Protein AF-A0A2M8KSX5-F1 (afdb_monomer)

Radius of gyration: 19.49 Å; Cα contacts (8 Å, |Δi|>4): 339; chains: 1; bounding box: 44×42×58 Å

Secondary structure (DSSP, 8-state):
-HHHHHHTTPEEPTTSS-EE-TT-TTHHHHHHHHHHHHHHHHHHHHHHHHHHHT-TTEEEEEE-HHHHTT---TT--EEEEEEE-TT-HHHHHHHHHHHHHHTT-BPPTT-S--TT-EEEEEEEEGGG-SPPGGG-SHHHHHHHHT-EEEEESTTHHHHHHHHTTTHHHH-GGGHHHHHHHHTSPPP-HHHHHTTS------HHHHHHHHHHHHHHH-S--SEEEE-SSEEEEESS-HHHHHHHH-

pLDDT: mean 84.42, std 13.58, range [41.28, 97.75]

Nearest PDB structures (foldseek):
  7bxo-assembly1_A  TM=5.897E-01  e=4.692E-03  Shewanella oneidensis MR-1
  5luh-assembly1_A  TM=4.521E-01  e=4.974E-02  Salmonella enterica subsp. enterica serovar Typhimurium
  5g4a-assembly2_B  TM=4.571E-01  e=6.588E-02  Salmonella enterica
  8xeh-assembly1_E  TM=6.435E-01  e=4.454E-01  Legionella pneumophila
  5lpa-assembly1_A  TM=4.366E-01  e=1.223E-01  Salmonella enterica subsp. enterica serovar Typhimurium

Structure (mmCIF, N/CA/C/O backbone):
data_AF-A0A2M8KSX5-F1
#
_entry.id   AF-A0A2M8KSX5-F1
#
loop_
_atom_site.group_PDB
_atom_site.id
_atom_site.type_symbol
_atom_site.label_atom_id
_atom_site.label_alt_id
_atom_site.label_comp_id
_atom_site.label_asym_id
_atom_site.label_entity_id
_atom_site.label_seq_id
_atom_site.pdbx_PDB_ins_code
_atom_site.Cartn_x
_atom_site.Cartn_y
_atom_site.Cartn_z
_atom_site.occupancy
_atom_site.B_iso_or_equiv
_atom_site.auth_seq_id
_atom_site.auth_comp_id
_atom_site.auth_asym_id
_atom_site.auth_atom_id
_atom_site.pdbx_PDB_model_num
ATOM 1 N N . PHE A 1 1 ? 16.017 -21.286 -18.965 1.00 56.56 1 PHE A N 1
ATOM 2 C CA . PHE A 1 1 ? 16.076 -19.858 -19.344 1.00 56.56 1 PHE A CA 1
ATOM 3 C C . PHE A 1 1 ? 16.929 -19.630 -20.599 1.00 56.56 1 PHE A C 1
ATOM 5 O O . PHE A 1 1 ? 16.415 -19.042 -21.540 1.00 56.56 1 PHE A O 1
ATOM 12 N N . SER A 1 2 ? 18.158 -20.168 -20.694 1.00 58.28 2 SER A N 1
ATOM 13 C CA . SER A 1 2 ? 19.026 -19.996 -21.884 1.00 58.28 2 SER A CA 1
ATOM 14 C C . SER A 1 2 ? 18.412 -20.497 -23.203 1.00 58.28 2 SER A C 1
ATOM 16 O O . SER A 1 2 ? 18.494 -19.805 -24.211 1.00 58.28 2 SER A O 1
ATOM 18 N N . LYS A 1 3 ? 17.707 -21.637 -23.182 1.00 56.28 3 LYS A N 1
ATOM 19 C CA . LYS A 1 3 ? 17.029 -22.200 -24.366 1.00 56.28 3 LYS A CA 1
ATOM 20 C C . LYS A 1 3 ? 15.951 -21.266 -24.945 1.00 56.28 3 LYS A C 1
ATOM 22 O O . LYS A 1 3 ? 15.846 -21.110 -26.149 1.00 56.28 3 LYS A O 1
ATOM 27 N N . LEU A 1 4 ? 15.219 -20.557 -24.081 1.00 59.97 4 LEU A N 1
ATOM 28 C CA . LEU A 1 4 ? 14.138 -19.640 -24.472 1.00 59.97 4 LEU A CA 1
ATOM 29 C C . LEU A 1 4 ? 14.667 -18.314 -25.050 1.00 59.97 4 LEU A C 1
ATOM 31 O O . LEU A 1 4 ? 14.032 -17.724 -25.920 1.00 59.97 4 LEU A O 1
ATOM 35 N N . ILE A 1 5 ? 15.835 -17.865 -24.573 1.00 60.12 5 ILE A N 1
ATOM 36 C CA . ILE A 1 5 ? 16.556 -16.696 -25.101 1.00 60.12 5 ILE A CA 1
ATOM 37 C C . ILE A 1 5 ? 17.066 -16.985 -26.516 1.00 60.12 5 ILE A C 1
ATOM 39 O O . ILE A 1 5 ? 16.883 -16.152 -27.404 1.00 60.12 5 ILE A O 1
ATOM 43 N N . MET A 1 6 ? 17.642 -18.175 -26.727 1.00 59.81 6 MET A N 1
ATOM 44 C CA . MET A 1 6 ? 18.140 -18.605 -28.036 1.00 59.81 6 MET A CA 1
ATOM 45 C C . MET A 1 6 ? 17.002 -18.844 -29.038 1.00 59.81 6 MET A C 1
ATOM 47 O O . MET A 1 6 ? 17.053 -18.308 -30.143 1.00 59.81 6 MET A O 1
ATOM 51 N N . ASP A 1 7 ? 15.938 -19.548 -28.639 1.00 64.25 7 ASP A N 1
ATOM 52 C CA . ASP A 1 7 ? 14.824 -19.886 -29.538 1.00 64.25 7 ASP A CA 1
ATOM 53 C C . ASP A 1 7 ? 14.003 -18.657 -29.973 1.00 64.25 7 ASP A C 1
ATOM 55 O O . ASP A 1 7 ? 13.469 -18.625 -31.081 1.00 64.25 7 ASP A O 1
ATOM 59 N N . LYS A 1 8 ? 13.900 -17.617 -29.127 1.00 66.56 8 LYS A N 1
ATOM 60 C CA . LYS A 1 8 ? 13.101 -16.405 -29.412 1.00 66.56 8 LYS A CA 1
ATOM 61 C C . LYS A 1 8 ? 13.917 -15.177 -29.827 1.00 66.56 8 LYS A C 1
ATOM 63 O O . LYS A 1 8 ? 13.347 -14.089 -29.912 1.00 66.56 8 LYS A O 1
ATOM 68 N N . ARG A 1 9 ? 15.222 -15.336 -30.092 1.00 77.88 9 ARG A N 1
ATOM 69 C CA . ARG A 1 9 ? 16.147 -14.240 -30.451 1.00 77.88 9 ARG A CA 1
ATOM 70 C C . ARG A 1 9 ? 16.037 -13.044 -29.491 1.00 77.88 9 ARG A C 1
ATOM 72 O O . ARG A 1 9 ? 15.953 -11.908 -29.938 1.00 77.88 9 ARG A O 1
ATOM 79 N N . LEU A 1 10 ? 15.958 -13.275 -28.180 1.00 80.62 10 LEU A N 1
ATOM 80 C CA . LEU A 1 10 ? 15.803 -12.177 -27.216 1.00 80.62 10 LEU A CA 1
ATOM 81 C C . LEU A 1 10 ? 17.090 -11.343 -27.127 1.00 80.62 10 LEU A C 1
ATOM 83 O O . LEU A 1 10 ? 18.189 -11.891 -27.149 1.00 80.62 10 LEU A O 1
ATOM 87 N N . ILE A 1 11 ? 16.947 -10.024 -26.998 1.00 84.12 11 ILE A N 1
ATOM 88 C CA . ILE A 1 11 ? 18.059 -9.097 -26.751 1.00 84.12 11 ILE A CA 1
ATOM 89 C C . ILE A 1 11 ? 18.252 -8.974 -25.241 1.00 84.12 11 ILE A C 1
ATOM 91 O O . ILE A 1 11 ? 17.270 -8.881 -24.506 1.00 84.12 11 ILE A O 1
ATOM 95 N N . THR A 1 12 ? 19.499 -8.947 -24.780 1.00 83.94 12 THR A N 1
ATOM 96 C CA . THR A 1 12 ? 19.867 -8.722 -23.376 1.00 83.94 12 THR A CA 1
ATOM 97 C C . THR A 1 12 ? 20.325 -7.283 -23.145 1.00 83.94 12 THR A C 1
ATOM 99 O O . THR A 1 12 ? 20.839 -6.635 -24.057 1.00 83.94 12 THR A O 1
ATOM 102 N N . ASP A 1 13 ? 20.174 -6.780 -21.921 1.00 83.25 13 ASP A N 1
ATOM 103 C CA . ASP A 1 13 ? 20.850 -5.548 -21.508 1.00 83.25 13 ASP A CA 1
ATOM 104 C C . ASP A 1 13 ? 22.373 -5.759 -21.389 1.00 83.25 13 ASP A C 1
ATOM 106 O O . ASP A 1 13 ? 22.870 -6.885 -21.449 1.00 83.25 13 ASP A O 1
ATOM 110 N N . ALA A 1 14 ? 23.125 -4.672 -21.189 1.00 81.06 14 ALA A N 1
ATOM 111 C CA . ALA A 1 14 ? 24.590 -4.709 -21.099 1.00 81.06 14 ALA A CA 1
ATOM 112 C C . ALA A 1 14 ? 25.126 -5.601 -19.959 1.00 81.06 14 ALA A C 1
ATOM 114 O O . ALA A 1 14 ? 26.271 -6.039 -20.015 1.00 81.06 14 ALA A O 1
ATOM 115 N N . TYR A 1 15 ? 24.305 -5.874 -18.941 1.00 79.94 15 TYR A N 1
ATOM 116 C CA . TYR A 1 15 ? 24.670 -6.667 -17.766 1.00 79.94 15 TYR A CA 1
ATOM 117 C C . TYR A 1 15 ? 24.125 -8.106 -17.805 1.00 79.94 15 TYR A C 1
ATOM 119 O O . TYR A 1 15 ? 24.383 -8.875 -16.883 1.00 79.94 15 TYR A O 1
ATOM 127 N N . GLY A 1 16 ? 23.354 -8.479 -18.834 1.00 78.94 16 GLY A N 1
ATOM 128 C CA . GLY A 1 16 ? 22.736 -9.806 -18.951 1.00 78.94 16 GLY A CA 1
ATOM 129 C C . GLY A 1 16 ? 21.652 -10.103 -17.906 1.00 78.94 16 GLY A C 1
ATOM 130 O O . GLY A 1 16 ? 21.283 -11.259 -17.709 1.00 78.94 16 GLY A O 1
ATOM 131 N N . THR A 1 17 ? 21.138 -9.078 -17.226 1.00 82.94 17 THR A N 1
ATOM 132 C CA . THR A 1 17 ? 20.147 -9.206 -16.145 1.00 82.94 17 THR A CA 1
ATOM 133 C C . THR A 1 17 ? 18.709 -9.122 -16.645 1.00 82.94 17 THR A C 1
ATOM 135 O O . THR A 1 17 ? 17.792 -9.625 -15.993 1.00 82.94 17 THR A O 1
ATOM 138 N N . ARG A 1 18 ? 18.488 -8.484 -17.800 1.00 83.69 18 ARG A N 1
ATOM 139 C CA . ARG A 1 18 ? 17.163 -8.272 -18.393 1.00 83.69 18 ARG A CA 1
ATOM 140 C C . ARG A 1 18 ? 17.163 -8.671 -19.855 1.00 83.69 18 ARG A C 1
ATOM 142 O O . ARG A 1 18 ? 18.159 -8.518 -20.554 1.00 83.69 18 ARG A O 1
ATOM 149 N N . VAL A 1 19 ? 16.004 -9.129 -20.322 1.00 88.25 19 VAL A N 1
ATOM 150 C CA . VAL A 1 19 ? 15.786 -9.514 -21.717 1.00 88.25 19 VAL A CA 1
ATOM 151 C C . VAL A 1 19 ? 14.566 -8.812 -22.296 1.00 88.25 19 VAL A C 1
ATOM 153 O O . VAL A 1 19 ? 13.592 -8.566 -21.588 1.00 88.25 19 VAL A O 1
ATOM 156 N N . THR A 1 20 ? 14.618 -8.501 -23.586 1.00 88.94 20 THR A N 1
ATOM 157 C CA . THR A 1 20 ? 13.509 -7.928 -24.355 1.00 88.94 20 THR A CA 1
ATOM 158 C C . THR A 1 20 ? 13.412 -8.590 -25.728 1.00 88.94 20 THR A C 1
ATOM 160 O O . THR A 1 20 ? 14.336 -9.263 -26.186 1.00 88.94 20 THR A O 1
ATOM 163 N N . LEU A 1 21 ? 12.279 -8.407 -26.398 1.00 87.38 21 LEU A N 1
ATOM 164 C CA . LEU A 1 21 ? 12.104 -8.819 -27.788 1.00 87.38 21 LEU A CA 1
ATOM 165 C C . LEU A 1 21 ? 12.864 -7.859 -28.725 1.00 87.38 21 LEU A C 1
ATOM 167 O O . LEU A 1 21 ? 12.901 -6.657 -28.446 1.00 87.38 21 LEU A O 1
ATOM 171 N N . PRO A 1 22 ? 13.388 -8.329 -29.874 1.00 83.31 22 PRO A N 1
ATOM 172 C CA . PRO A 1 22 ? 14.141 -7.491 -30.811 1.00 83.31 22 PRO A CA 1
ATOM 173 C C . PRO A 1 22 ? 13.456 -6.204 -31.263 1.00 83.31 22 PRO A C 1
ATOM 175 O O . PRO A 1 22 ? 14.123 -5.197 -31.469 1.00 83.31 22 PRO A O 1
ATOM 178 N N . GLY A 1 23 ? 12.126 -6.219 -31.382 1.00 85.44 23 GLY A N 1
ATOM 179 C CA . GLY A 1 23 ? 11.334 -5.053 -31.787 1.00 85.44 23 GLY A CA 1
ATOM 180 C C . GLY A 1 23 ? 11.206 -3.955 -30.725 1.00 85.44 23 GLY A C 1
ATOM 181 O O . GLY A 1 23 ? 10.633 -2.910 -31.012 1.00 85.44 23 GLY A O 1
ATOM 182 N N . TYR A 1 24 ? 11.729 -4.162 -29.512 1.00 84.56 24 TYR A N 1
ATOM 183 C CA . TYR A 1 24 ? 11.589 -3.226 -28.391 1.00 84.56 24 TYR A CA 1
ATOM 184 C C . TYR A 1 24 ? 12.945 -2.863 -27.759 1.00 84.56 24 TYR A C 1
ATOM 186 O O . TYR A 1 24 ? 13.119 -3.020 -26.547 1.00 84.56 24 TYR A O 1
ATOM 194 N N . PRO A 1 25 ? 13.926 -2.357 -28.533 1.00 78.88 25 PRO A N 1
ATOM 195 C CA . PRO A 1 25 ? 15.259 -2.038 -28.013 1.00 78.88 25 PRO A CA 1
ATOM 196 C C . PRO A 1 25 ? 15.240 -0.858 -27.026 1.00 78.88 25 PRO A C 1
ATOM 198 O O . PRO A 1 25 ? 16.044 -0.803 -26.098 1.00 78.88 25 PRO A O 1
ATOM 201 N N . SER A 1 26 ? 14.276 0.059 -27.168 1.00 87.00 26 SER A N 1
ATOM 202 C CA . SER A 1 26 ? 14.063 1.178 -26.240 1.00 87.00 26 SER A CA 1
ATOM 203 C C . SER A 1 26 ? 13.573 0.738 -24.856 1.00 87.00 26 SER A C 1
ATOM 205 O O . SER A 1 26 ? 13.587 1.538 -23.922 1.00 87.00 26 SER A O 1
ATOM 207 N N . PHE A 1 27 ? 13.175 -0.529 -24.689 1.00 88.56 27 PHE A N 1
ATOM 208 C CA . PHE A 1 27 ? 12.715 -1.069 -23.411 1.00 88.56 27 PHE A CA 1
ATOM 209 C C . PHE A 1 27 ? 13.727 -0.834 -22.288 1.00 88.56 27 PHE A C 1
ATOM 211 O O . PHE A 1 27 ? 13.346 -0.390 -21.208 1.00 88.56 27 PHE A O 1
ATOM 218 N N . PHE A 1 28 ? 15.018 -1.068 -22.540 1.00 88.69 28 PHE A N 1
ATOM 219 C CA . PHE A 1 28 ? 16.043 -0.943 -21.504 1.00 88.69 28 PHE A CA 1
ATOM 220 C C . PHE A 1 28 ? 16.221 0.496 -21.023 1.00 88.69 28 PHE A C 1
ATOM 222 O O . PHE A 1 28 ? 16.292 0.739 -19.818 1.00 88.69 28 PHE A O 1
ATOM 229 N N . SER A 1 29 ? 16.255 1.466 -21.940 1.00 89.75 29 SER A N 1
ATOM 230 C CA . SER A 1 29 ? 16.407 2.877 -21.574 1.00 89.75 29 SER A CA 1
ATOM 231 C C . SER A 1 29 ? 15.169 3.408 -20.848 1.00 89.75 29 SER A C 1
ATOM 233 O O . SER A 1 29 ? 15.305 4.107 -19.841 1.00 89.75 29 SER A O 1
ATOM 235 N N . ILE A 1 30 ? 13.968 3.019 -21.292 1.00 91.12 30 ILE A N 1
ATOM 236 C CA . ILE A 1 30 ? 12.703 3.352 -20.622 1.00 91.12 30 ILE A CA 1
ATOM 237 C C . ILE A 1 30 ? 12.667 2.745 -19.218 1.00 91.12 30 ILE A C 1
ATOM 239 O O . ILE A 1 30 ? 12.382 3.457 -18.254 1.00 91.12 30 ILE A O 1
ATOM 243 N N . HIS A 1 31 ? 12.993 1.457 -19.093 1.00 90.75 31 HIS A N 1
ATOM 244 C CA . HIS A 1 31 ? 13.032 0.753 -17.813 1.00 90.75 31 HIS A CA 1
ATOM 245 C C . HIS A 1 31 ? 14.009 1.421 -16.841 1.00 90.75 31 HIS A C 1
ATOM 247 O O . HIS A 1 31 ? 13.633 1.752 -15.719 1.00 90.75 31 HIS A O 1
ATOM 253 N N . ASN A 1 32 ? 15.242 1.696 -17.276 1.00 91.06 32 ASN A N 1
ATOM 254 C CA . ASN A 1 32 ? 16.259 2.329 -16.431 1.00 91.06 32 ASN A CA 1
ATOM 255 C C . ASN A 1 32 ? 15.825 3.720 -15.955 1.00 91.06 32 ASN A C 1
ATOM 257 O O . ASN A 1 32 ? 15.999 4.057 -14.781 1.00 91.06 32 ASN A O 1
ATOM 261 N N . ARG A 1 33 ? 15.210 4.518 -16.838 1.00 94.38 33 ARG A N 1
ATOM 262 C CA . ARG A 1 33 ? 14.654 5.826 -16.471 1.00 94.38 33 ARG A CA 1
ATOM 263 C C . ARG A 1 33 ? 13.554 5.688 -15.417 1.00 94.38 33 ARG A C 1
ATOM 265 O O . ARG A 1 33 ? 13.628 6.349 -14.382 1.00 94.38 33 ARG A O 1
ATOM 272 N N . ARG A 1 34 ? 12.557 4.830 -15.651 1.00 94.88 34 ARG A N 1
ATOM 273 C CA . ARG A 1 34 ? 11.411 4.643 -14.741 1.00 94.88 34 ARG A CA 1
ATOM 274 C C . ARG A 1 34 ? 11.803 4.031 -13.400 1.00 94.88 34 ARG A C 1
ATOM 276 O O . ARG A 1 34 ? 11.298 4.445 -12.357 1.00 94.88 34 ARG A O 1
ATOM 283 N N . SER A 1 35 ? 12.774 3.125 -13.402 1.00 93.88 35 SER A N 1
ATOM 284 C CA . SER A 1 35 ? 13.340 2.561 -12.180 1.00 93.88 35 SER A CA 1
ATOM 285 C C . SER A 1 35 ? 14.045 3.642 -11.356 1.00 93.88 35 SER A C 1
ATOM 287 O O . SER A 1 35 ? 13.759 3.781 -10.169 1.00 93.88 35 SER A O 1
ATOM 289 N N . LYS A 1 36 ? 14.854 4.511 -11.984 1.00 94.81 36 LYS A N 1
ATOM 290 C CA . LYS A 1 36 ? 15.483 5.654 -11.297 1.00 94.81 36 LYS A CA 1
ATOM 291 C C . LYS A 1 36 ? 14.453 6.617 -10.699 1.00 94.81 36 LYS A C 1
ATOM 293 O O . LYS A 1 36 ? 14.628 7.066 -9.568 1.00 94.81 36 LYS A O 1
ATOM 298 N N . ILE A 1 37 ? 13.376 6.918 -11.427 1.00 94.44 37 ILE A N 1
ATOM 299 C CA . ILE A 1 37 ? 12.268 7.751 -10.926 1.00 94.44 37 ILE A CA 1
ATOM 300 C C . ILE A 1 37 ? 11.600 7.087 -9.718 1.00 94.44 37 ILE A C 1
ATOM 302 O O . ILE A 1 37 ? 11.400 7.734 -8.689 1.00 94.44 37 ILE A O 1
ATOM 306 N N . SER A 1 38 ? 11.305 5.790 -9.817 1.00 95.56 38 SER A N 1
ATOM 307 C CA . SER A 1 38 ? 10.697 5.011 -8.735 1.00 95.56 38 SER A CA 1
ATOM 308 C C . SER A 1 38 ? 11.572 5.033 -7.481 1.00 95.56 38 SER A C 1
ATOM 310 O O . SER A 1 38 ? 11.076 5.314 -6.396 1.00 95.56 38 SER A O 1
ATOM 312 N N . GLU A 1 39 ? 12.885 4.842 -7.619 1.00 95.06 39 GLU A N 1
ATOM 313 C CA . GLU A 1 39 ? 13.834 4.913 -6.502 1.00 95.06 39 GLU A CA 1
ATOM 314 C C . GLU A 1 39 ? 13.862 6.290 -5.827 1.00 95.06 39 GLU A C 1
ATOM 316 O O . GLU A 1 39 ? 13.850 6.387 -4.598 1.00 95.06 39 GLU A O 1
ATOM 321 N N . LEU A 1 40 ? 13.843 7.376 -6.604 1.00 93.44 40 LEU A N 1
ATOM 322 C CA . LEU A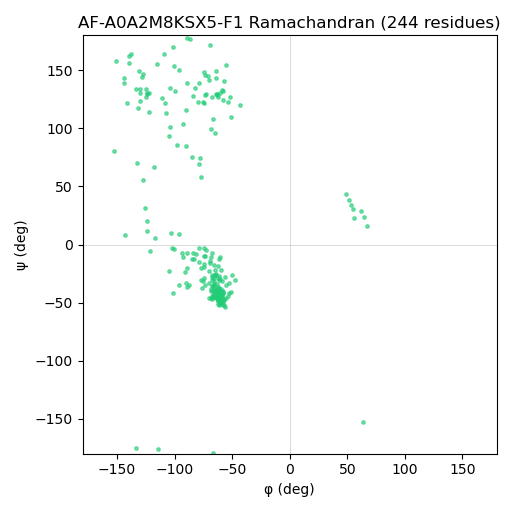 1 40 ? 13.763 8.729 -6.046 1.00 93.44 40 LEU A CA 1
ATOM 323 C C . LEU A 1 40 ? 12.458 8.943 -5.268 1.00 93.44 40 LEU A C 1
ATOM 325 O O . LEU A 1 40 ? 12.488 9.495 -4.166 1.00 93.44 40 LEU A O 1
ATOM 329 N N . LYS A 1 41 ? 11.327 8.463 -5.795 1.00 93.81 41 LYS A N 1
ATOM 330 C CA . LYS A 1 41 ? 10.027 8.519 -5.112 1.00 93.81 41 LYS A CA 1
ATOM 331 C C . LYS A 1 41 ? 10.044 7.718 -3.806 1.00 93.81 41 LYS A C 1
ATOM 333 O O . LYS A 1 41 ? 9.652 8.244 -2.764 1.00 93.81 41 LYS A O 1
ATOM 338 N N . LYS A 1 42 ? 10.595 6.501 -3.810 1.00 94.44 42 LYS A N 1
ATOM 339 C CA . LYS A 1 42 ? 10.740 5.682 -2.594 1.00 94.44 42 LYS A CA 1
ATOM 340 C C . LYS A 1 42 ? 11.575 6.377 -1.521 1.00 94.44 42 LYS A C 1
ATOM 342 O O . LYS A 1 42 ? 11.185 6.382 -0.356 1.00 94.44 42 LYS A O 1
ATOM 347 N N . LYS A 1 43 ? 12.692 7.012 -1.901 1.00 92.88 43 LYS A N 1
ATOM 348 C CA . LYS A 1 43 ? 13.531 7.783 -0.965 1.00 92.88 43 LYS A CA 1
ATOM 349 C C . LYS A 1 43 ? 12.760 8.932 -0.314 1.00 92.88 43 LYS A C 1
ATOM 351 O O . LYS A 1 43 ? 12.901 9.146 0.885 1.00 92.88 43 LYS A O 1
ATOM 356 N N . LYS A 1 44 ? 11.906 9.630 -1.070 1.00 89.88 44 LYS A N 1
ATOM 357 C CA . LYS A 1 44 ? 11.049 10.706 -0.536 1.00 89.88 44 LYS A CA 1
ATOM 358 C C . LYS A 1 44 ? 10.007 10.185 0.459 1.00 89.88 44 LYS A C 1
ATOM 360 O O . LYS A 1 44 ? 9.774 10.818 1.484 1.00 89.88 44 LYS A O 1
ATOM 365 N N . ALA A 1 45 ? 9.406 9.027 0.189 1.00 93.06 45 ALA A N 1
ATOM 366 C CA . ALA A 1 45 ? 8.412 8.426 1.079 1.00 93.06 45 ALA A CA 1
ATOM 367 C C . ALA A 1 45 ? 9.022 7.699 2.293 1.00 93.06 45 ALA A C 1
ATOM 369 O O . ALA A 1 45 ? 8.306 7.439 3.259 1.00 93.06 45 ALA A O 1
ATOM 370 N N . ALA A 1 46 ? 10.325 7.398 2.287 1.00 92.69 46 ALA A N 1
ATOM 371 C CA . ALA A 1 46 ? 10.974 6.589 3.320 1.00 92.69 46 ALA A CA 1
ATOM 372 C C . ALA A 1 46 ? 10.765 7.139 4.741 1.00 92.69 46 ALA A C 1
ATOM 374 O O . ALA A 1 46 ? 10.379 6.390 5.637 1.00 92.69 46 ALA A O 1
ATOM 375 N N . PHE A 1 47 ? 10.945 8.450 4.944 1.00 93.38 47 PHE A N 1
ATOM 376 C CA . PHE A 1 47 ? 10.733 9.068 6.257 1.00 93.38 47 PHE A CA 1
ATOM 377 C C . PHE A 1 47 ? 9.268 8.985 6.708 1.00 93.38 47 PHE A C 1
ATOM 379 O O . PHE A 1 47 ? 8.983 8.658 7.858 1.00 93.38 47 PHE A O 1
ATOM 386 N N . PHE A 1 48 ? 8.329 9.207 5.786 1.00 94.94 48 PHE A N 1
ATOM 387 C CA . PHE A 1 48 ? 6.899 9.065 6.049 1.00 94.94 48 PHE A CA 1
ATOM 388 C C . PHE A 1 48 ? 6.534 7.639 6.480 1.00 94.94 48 PHE A C 1
ATOM 390 O O . PHE A 1 48 ? 5.886 7.454 7.507 1.00 94.94 48 PHE A O 1
ATOM 397 N N . ILE A 1 49 ? 7.001 6.632 5.740 1.00 94.31 49 ILE A N 1
ATOM 398 C CA . ILE A 1 49 ? 6.780 5.213 6.054 1.00 94.31 49 ILE A CA 1
ATOM 399 C C . ILE A 1 49 ? 7.395 4.854 7.406 1.00 94.31 49 ILE A C 1
ATOM 401 O O . ILE A 1 49 ? 6.765 4.161 8.206 1.00 94.31 49 ILE A O 1
ATOM 405 N N . HIS A 1 50 ? 8.597 5.359 7.688 1.00 92.88 50 HIS A N 1
ATOM 406 C CA . HIS A 1 50 ? 9.256 5.139 8.968 1.00 92.88 50 HIS A CA 1
ATOM 407 C C . HIS A 1 50 ? 8.415 5.695 10.129 1.00 92.88 50 HIS A C 1
ATOM 409 O O . HIS A 1 50 ? 8.193 4.990 11.111 1.00 92.88 50 HIS A O 1
ATOM 415 N N . LEU A 1 51 ? 7.848 6.900 9.988 1.00 93.25 51 LEU A N 1
ATOM 416 C CA . LEU A 1 51 ? 6.919 7.463 10.976 1.00 93.25 51 LEU A CA 1
ATOM 417 C C . LEU A 1 51 ? 5.660 6.605 11.153 1.00 93.25 51 LEU A C 1
ATOM 419 O O . LEU A 1 51 ? 5.233 6.379 12.285 1.00 93.25 51 LEU A O 1
ATOM 423 N N . LEU A 1 52 ? 5.095 6.076 10.060 1.00 94.19 52 LEU A N 1
ATOM 424 C CA . LEU A 1 52 ? 3.925 5.199 10.143 1.00 94.19 52 LEU A CA 1
ATOM 425 C C . LEU A 1 52 ? 4.198 3.917 10.938 1.00 94.19 52 LEU A C 1
ATOM 427 O O . LEU A 1 52 ? 3.293 3.396 11.593 1.00 94.19 52 LEU A O 1
ATOM 431 N N . SER A 1 53 ? 5.436 3.423 10.912 1.00 92.38 53 SER A N 1
ATOM 432 C CA . SER A 1 53 ? 5.809 2.189 11.606 1.00 92.38 53 SER A CA 1
ATOM 433 C C . SER A 1 53 ? 5.671 2.287 13.130 1.00 92.38 53 SER A C 1
ATOM 435 O O . SER A 1 53 ? 5.363 1.284 13.779 1.00 92.38 53 SER A O 1
ATOM 437 N N . TYR A 1 54 ? 5.756 3.491 13.704 1.00 90.69 54 TYR A N 1
ATOM 438 C CA . TYR A 1 54 ? 5.575 3.719 15.141 1.00 90.69 54 TYR A CA 1
ATOM 439 C C . TYR A 1 54 ? 4.117 3.642 15.605 1.00 90.69 54 TYR A C 1
ATOM 441 O O . TYR A 1 54 ? 3.866 3.434 16.792 1.00 90.69 54 TYR A O 1
ATOM 449 N N . PHE A 1 55 ? 3.137 3.775 14.708 1.00 90.44 55 PHE A N 1
ATOM 450 C CA . PHE A 1 55 ? 1.733 3.731 15.109 1.00 90.44 55 PHE A CA 1
ATOM 451 C C . PHE A 1 55 ? 1.288 2.288 15.414 1.00 90.44 55 PHE A C 1
ATOM 453 O O . PHE A 1 55 ? 1.357 1.423 14.535 1.00 90.44 55 PHE A O 1
ATOM 460 N N . PRO A 1 56 ? 0.786 1.986 16.627 1.00 88.44 56 PRO A N 1
ATOM 461 C CA . PRO A 1 56 ? 0.507 0.608 17.049 1.00 88.44 56 PRO A CA 1
ATOM 462 C C . PRO A 1 56 ? -0.684 -0.028 16.314 1.00 88.44 56 PRO A C 1
ATOM 464 O O . PRO A 1 56 ? -0.780 -1.251 16.217 1.00 88.44 56 PRO A O 1
ATOM 467 N N . TRP A 1 57 ? -1.585 0.791 15.772 1.00 90.31 57 TRP A N 1
ATOM 468 C CA . TRP A 1 57 ? -2.718 0.348 14.960 1.00 90.31 57 TRP A CA 1
ATOM 469 C C . TRP A 1 57 ? -2.365 0.111 13.490 1.00 90.31 57 TRP A C 1
ATOM 471 O O . TRP A 1 57 ? -3.176 -0.482 12.794 1.00 90.31 57 TRP A O 1
ATOM 481 N N . ILE A 1 58 ? -1.196 0.534 12.999 1.00 95.19 58 ILE A N 1
ATOM 482 C CA . ILE A 1 58 ? -0.748 0.217 11.636 1.00 95.19 58 ILE A CA 1
ATOM 483 C C . ILE A 1 58 ? 0.038 -1.091 11.687 1.00 95.19 58 ILE A C 1
ATOM 485 O O . ILE A 1 58 ? 1.078 -1.157 12.347 1.00 95.19 58 ILE A O 1
ATOM 489 N N . GLN A 1 59 ? -0.485 -2.121 11.023 1.00 95.56 59 GLN A N 1
ATOM 490 C CA . GLN A 1 59 ? 0.080 -3.471 10.992 1.00 95.56 59 GLN A CA 1
ATOM 491 C C . GLN A 1 59 ? 0.946 -3.714 9.761 1.00 95.56 59 GLN A C 1
ATOM 493 O O . GLN A 1 59 ? 1.957 -4.395 9.861 1.00 95.56 59 GLN A O 1
ATOM 498 N N . LEU A 1 60 ? 0.600 -3.130 8.616 1.00 96.69 60 LEU A N 1
ATOM 499 C CA . LEU A 1 60 ? 1.385 -3.257 7.392 1.00 96.69 60 LEU A CA 1
ATOM 500 C C . LEU A 1 60 ? 1.347 -1.957 6.610 1.00 96.69 60 LEU A C 1
ATOM 502 O O . LEU A 1 60 ? 0.300 -1.312 6.539 1.00 96.69 60 LEU A O 1
ATOM 506 N N . VAL A 1 61 ? 2.474 -1.620 5.989 1.00 97.31 61 VAL A N 1
ATOM 507 C CA . VAL A 1 61 ? 2.545 -0.611 4.932 1.00 97.31 61 VAL A CA 1
ATOM 508 C C . VAL A 1 61 ? 3.301 -1.201 3.748 1.00 97.31 61 VAL A C 1
ATOM 510 O O . VAL A 1 61 ? 4.362 -1.803 3.920 1.00 97.31 61 VAL A O 1
ATOM 513 N N . GLY A 1 62 ? 2.765 -1.016 2.546 1.00 95.94 62 GLY A N 1
ATOM 514 C CA . GLY A 1 62 ? 3.394 -1.430 1.296 1.00 95.94 62 GLY A CA 1
ATOM 515 C C . GLY A 1 62 ? 3.213 -0.395 0.192 1.00 95.94 62 GLY A C 1
ATOM 516 O O . GLY A 1 62 ? 2.275 0.402 0.227 1.00 95.94 62 GLY A O 1
ATOM 517 N N . TYR A 1 63 ? 4.114 -0.408 -0.789 1.00 95.69 63 TYR A N 1
ATOM 518 C CA . TYR A 1 63 ? 3.894 0.297 -2.051 1.00 95.69 63 TYR A CA 1
ATOM 519 C C . TYR A 1 63 ? 2.966 -0.520 -2.949 1.00 95.69 63 TYR A C 1
ATOM 521 O O . TYR A 1 63 ? 3.150 -1.733 -3.070 1.00 95.69 63 TYR A O 1
ATOM 529 N N . SER A 1 64 ? 2.041 0.160 -3.623 1.00 92.25 64 SER A N 1
ATOM 530 C CA . SER A 1 64 ? 1.245 -0.381 -4.737 1.00 92.25 64 SER A CA 1
ATOM 531 C C . SER A 1 64 ? 1.586 0.354 -6.040 1.00 92.25 64 SER A C 1
ATOM 533 O O . SER A 1 64 ? 2.473 1.216 -6.063 1.00 92.25 64 SER A O 1
ATOM 535 N N . GLY A 1 65 ? 0.876 0.028 -7.120 1.00 90.62 65 GLY A N 1
ATOM 536 C CA . GLY A 1 65 ? 0.917 0.789 -8.366 1.00 90.62 65 GLY A CA 1
ATOM 537 C C . GLY A 1 65 ? 2.286 0.790 -9.054 1.00 90.62 65 GLY A C 1
ATOM 538 O O . GLY A 1 65 ? 3.095 -0.129 -8.921 1.00 90.62 65 GLY A O 1
ATOM 539 N N . SER A 1 66 ? 2.566 1.842 -9.826 1.00 91.94 66 SER A N 1
ATOM 540 C CA . SER A 1 66 ? 3.762 1.900 -10.680 1.00 91.94 66 SER A CA 1
ATOM 541 C C . SER A 1 66 ? 5.076 1.927 -9.889 1.00 91.94 66 SER A C 1
ATOM 543 O O . SER A 1 66 ? 6.079 1.363 -10.339 1.00 91.94 66 SER A O 1
ATOM 545 N N . VAL A 1 67 ? 5.072 2.518 -8.688 1.00 92.94 67 VAL A N 1
ATOM 546 C CA . VAL A 1 67 ? 6.241 2.575 -7.795 1.00 92.94 67 VAL A CA 1
ATOM 547 C C . VAL A 1 67 ? 6.609 1.190 -7.260 1.00 92.94 67 VAL A C 1
ATOM 549 O O . VAL A 1 67 ? 7.800 0.891 -7.127 1.00 92.94 67 VAL A O 1
ATOM 552 N N . SER A 1 68 ? 5.629 0.320 -6.983 1.00 93.31 68 SER A N 1
ATOM 553 C CA . SER A 1 68 ? 5.930 -1.050 -6.551 1.00 93.31 68 SER A CA 1
ATOM 554 C C . SER A 1 68 ? 6.575 -1.867 -7.675 1.00 93.31 68 SER A C 1
ATOM 556 O O . SER A 1 68 ? 7.406 -2.724 -7.400 1.00 93.31 68 SER A O 1
ATOM 558 N N . MET A 1 69 ? 6.318 -1.532 -8.939 1.00 93.25 69 MET A N 1
ATOM 559 C CA . MET A 1 69 ? 6.879 -2.232 -10.101 1.00 93.25 69 MET A CA 1
ATOM 560 C C . MET A 1 69 ? 8.137 -1.597 -10.705 1.00 93.25 69 MET A C 1
ATOM 562 O O . MET A 1 69 ? 8.584 -2.022 -11.767 1.00 93.25 69 MET A O 1
ATOM 566 N N . ASP A 1 70 ? 8.729 -0.593 -10.051 1.00 93.88 70 ASP A N 1
ATOM 567 C CA . ASP A 1 70 ? 9.879 0.164 -10.581 1.00 93.88 70 ASP A CA 1
ATOM 568 C C . ASP A 1 70 ? 9.608 0.773 -11.969 1.00 93.88 70 ASP A C 1
ATOM 570 O O . ASP A 1 70 ? 10.512 0.931 -12.792 1.00 93.88 70 ASP A O 1
ATOM 574 N N . ASN A 1 71 ? 8.342 1.106 -12.225 1.00 94.00 71 ASN A N 1
ATOM 575 C CA . ASN A 1 71 ? 7.830 1.524 -13.525 1.00 94.00 71 ASN A CA 1
ATOM 576 C C . ASN A 1 71 ? 7.141 2.901 -13.463 1.00 94.00 71 ASN A C 1
ATOM 578 O O . ASN A 1 71 ? 6.339 3.227 -14.336 1.00 94.00 71 ASN A O 1
ATOM 582 N N . ALA A 1 72 ? 7.433 3.703 -12.436 1.00 92.19 72 ALA A N 1
ATOM 583 C CA . ALA A 1 72 ? 6.838 5.023 -12.267 1.00 92.19 72 ALA A CA 1
ATOM 584 C C . ALA A 1 72 ? 7.352 6.039 -13.297 1.00 92.19 72 ALA A C 1
ATOM 586 O O . ALA A 1 72 ? 8.534 6.048 -13.657 1.00 92.19 72 ALA A O 1
ATOM 587 N N . VAL A 1 73 ? 6.467 6.937 -13.725 1.00 91.81 73 VAL A N 1
ATOM 588 C CA . VAL A 1 73 ? 6.822 8.153 -14.474 1.00 91.81 73 VAL A CA 1
ATOM 589 C C . VAL A 1 73 ? 6.807 9.382 -13.562 1.00 91.81 73 VAL A C 1
ATOM 591 O O . VAL A 1 73 ? 6.391 9.321 -12.406 1.00 91.81 73 VAL A O 1
ATOM 594 N N . GLU A 1 74 ? 7.303 10.520 -14.045 1.00 87.81 74 GLU A N 1
ATOM 595 C CA . GLU A 1 74 ? 7.465 11.735 -13.237 1.00 87.81 74 GLU A CA 1
ATOM 596 C C . GLU A 1 74 ? 6.137 12.201 -12.619 1.00 87.81 74 GLU A C 1
ATOM 598 O O . GLU A 1 74 ? 6.096 12.540 -11.433 1.00 87.81 74 GLU A O 1
ATOM 603 N N . ALA A 1 75 ? 5.057 12.133 -13.405 1.00 87.06 75 ALA A N 1
ATOM 604 C CA . ALA A 1 75 ? 3.705 12.544 -13.029 1.00 87.06 75 ALA A CA 1
ATOM 605 C C . ALA A 1 75 ? 2.985 11.587 -12.059 1.00 87.06 75 ALA A C 1
ATOM 607 O O . ALA A 1 75 ? 1.928 11.956 -11.542 1.00 87.06 75 ALA A O 1
ATOM 608 N N . ASP A 1 76 ? 3.540 10.399 -11.801 1.00 86.94 76 ASP A N 1
ATOM 609 C CA . ASP A 1 76 ? 2.923 9.422 -10.903 1.00 86.94 76 ASP A CA 1
ATOM 610 C C . ASP A 1 76 ? 3.061 9.848 -9.437 1.00 86.94 76 ASP A C 1
ATOM 612 O O . ASP A 1 76 ? 4.073 10.423 -9.007 1.00 86.94 76 ASP A O 1
ATOM 616 N N . ASP A 1 77 ? 2.050 9.521 -8.645 1.00 88.94 77 ASP A N 1
ATOM 617 C CA . ASP A 1 77 ? 2.091 9.588 -7.194 1.00 88.94 77 ASP A CA 1
ATOM 618 C C . ASP A 1 77 ? 2.655 8.294 -6.581 1.00 88.94 77 ASP A C 1
ATOM 620 O O . ASP A 1 77 ? 3.064 7.356 -7.265 1.00 88.94 77 ASP A O 1
ATOM 624 N N . ILE A 1 78 ? 2.785 8.291 -5.256 1.00 91.56 78 ILE A N 1
ATOM 625 C CA . ILE A 1 78 ? 3.275 7.154 -4.481 1.00 91.56 78 ILE A CA 1
ATOM 626 C C . ILE A 1 78 ? 2.076 6.506 -3.805 1.00 91.56 78 ILE A C 1
ATOM 628 O O . ILE A 1 78 ? 1.598 7.006 -2.782 1.00 91.56 78 ILE A O 1
ATOM 632 N N . ASP A 1 79 ? 1.605 5.400 -4.373 1.00 92.88 79 ASP A N 1
ATOM 633 C CA . ASP A 1 79 ? 0.495 4.628 -3.828 1.00 92.88 79 ASP A CA 1
ATOM 634 C C . ASP A 1 79 ? 0.920 3.824 -2.603 1.00 92.88 79 ASP A C 1
ATOM 636 O O . ASP A 1 79 ? 1.804 2.964 -2.662 1.00 92.88 79 ASP A O 1
ATOM 640 N N . ILE A 1 80 ? 0.244 4.086 -1.490 1.00 94.88 80 ILE A N 1
ATOM 641 C CA . ILE A 1 80 ? 0.463 3.410 -0.219 1.00 94.88 80 ILE A CA 1
ATOM 642 C C . ILE A 1 80 ? -0.740 2.531 0.116 1.00 94.88 80 ILE A C 1
ATOM 644 O O . ILE A 1 80 ? -1.882 2.998 0.184 1.00 94.88 80 ILE A O 1
ATOM 648 N N . PHE A 1 81 ? -0.447 1.260 0.368 1.00 96.62 81 PHE A N 1
ATOM 649 C CA . PHE A 1 81 ? -1.365 0.264 0.899 1.00 96.62 81 PHE A CA 1
ATOM 650 C C . PHE A 1 81 ? -1.128 0.096 2.400 1.00 96.62 81 PHE A C 1
ATOM 652 O O . PHE A 1 81 ? 0.019 -0.042 2.830 1.00 96.62 81 PHE A O 1
ATOM 659 N N . ILE A 1 82 ? -2.196 0.104 3.199 1.00 97.69 82 ILE A N 1
ATOM 660 C CA . ILE A 1 82 ? -2.117 0.014 4.659 1.00 97.69 82 ILE A CA 1
ATOM 661 C C . ILE A 1 82 ? -3.060 -1.070 5.185 1.00 97.69 82 ILE A C 1
ATOM 663 O O . ILE A 1 82 ? -4.256 -1.045 4.896 1.00 97.69 82 ILE A O 1
ATOM 667 N N . ILE A 1 83 ? -2.543 -1.964 6.036 1.00 97.75 83 ILE A N 1
ATOM 668 C CA . ILE A 1 83 ? -3.369 -2.831 6.894 1.00 97.75 83 ILE A CA 1
ATOM 669 C C . ILE A 1 83 ? -3.332 -2.293 8.316 1.00 97.75 83 ILE A C 1
ATOM 671 O O . ILE A 1 83 ? -2.268 -1.955 8.846 1.00 97.75 83 ILE A O 1
ATOM 675 N N . THR A 1 84 ? -4.497 -2.219 8.942 1.00 96.56 84 THR A N 1
ATOM 676 C CA . THR A 1 84 ? -4.681 -1.687 10.289 1.00 96.56 84 THR A CA 1
ATOM 677 C C . THR A 1 84 ? -5.159 -2.778 11.229 1.00 96.56 84 THR A C 1
ATOM 679 O O . THR A 1 84 ? -5.815 -3.715 10.790 1.00 96.56 84 THR A O 1
ATOM 682 N N . LYS A 1 85 ? -4.910 -2.626 12.532 1.00 94.31 85 LYS A N 1
ATOM 683 C CA . LYS A 1 85 ? -5.542 -3.467 13.555 1.00 94.31 85 LYS A CA 1
ATOM 684 C C . LYS A 1 85 ? -7.060 -3.412 13.445 1.00 94.31 85 LYS A C 1
ATOM 686 O O . LYS A 1 85 ? -7.611 -2.394 13.011 1.00 94.31 85 LYS A O 1
ATOM 691 N N . SER A 1 86 ? -7.704 -4.471 13.926 1.00 93.19 86 SER A N 1
ATOM 692 C CA . SER A 1 86 ? -9.158 -4.585 13.948 1.00 93.19 86 SER A CA 1
ATOM 693 C C . SER A 1 86 ? -9.829 -3.372 14.590 1.00 93.19 86 SER A C 1
ATOM 695 O O . SER A 1 86 ? -9.507 -2.992 15.719 1.00 93.19 86 SER A O 1
ATOM 697 N N . HIS A 1 87 ? -10.778 -2.780 13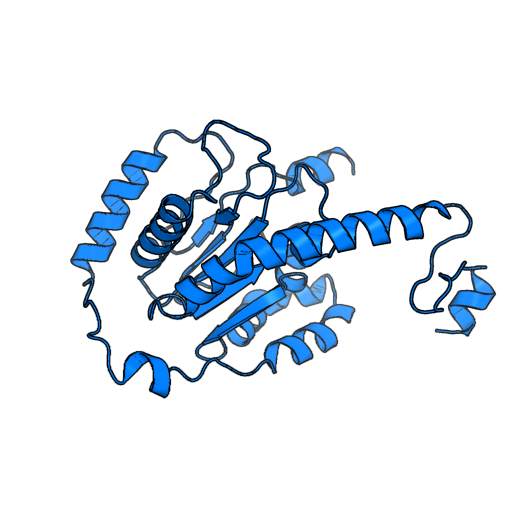.867 1.00 90.94 87 HIS A N 1
ATOM 698 C CA . HIS A 1 87 ? -11.574 -1.615 14.266 1.00 90.94 87 HIS A CA 1
ATOM 699 C C . HIS A 1 87 ? -10.759 -0.340 14.528 1.00 90.94 87 HIS A C 1
ATOM 701 O O . HIS A 1 87 ? -11.143 0.480 15.364 1.00 90.94 87 HIS A O 1
ATOM 707 N N . ARG A 1 88 ? -9.614 -0.177 13.853 1.00 93.19 88 ARG A N 1
ATOM 708 C CA . ARG A 1 88 ? -8.730 1.001 13.988 1.00 93.19 88 ARG A CA 1
ATOM 709 C C . ARG A 1 88 ? -8.454 1.719 12.673 1.00 93.19 88 ARG A C 1
ATOM 711 O O . ARG A 1 88 ? -7.555 2.561 12.607 1.00 93.19 88 ARG A O 1
ATOM 718 N N . MET A 1 89 ? -9.198 1.385 11.625 1.00 94.75 89 MET A N 1
ATOM 719 C CA . MET A 1 89 ? -8.973 1.893 10.278 1.00 94.75 89 MET A CA 1
ATOM 720 C C . MET A 1 89 ? -9.075 3.424 10.186 1.00 94.75 89 MET A C 1
ATOM 722 O O . MET A 1 89 ? -8.251 4.055 9.521 1.00 94.75 89 MET A O 1
ATOM 726 N N . TRP A 1 90 ? -10.040 4.049 10.866 1.00 93.56 90 TRP A N 1
ATOM 727 C CA . TRP A 1 90 ? -10.242 5.501 10.810 1.00 93.56 90 TRP A CA 1
ATOM 728 C C . TRP A 1 90 ? -9.209 6.258 11.633 1.00 93.56 90 TRP A C 1
ATOM 730 O O . TRP A 1 90 ? -8.730 7.299 11.176 1.00 93.56 90 TRP A O 1
ATOM 740 N N . THR A 1 91 ? -8.814 5.720 12.788 1.00 92.75 91 THR A N 1
ATOM 741 C CA . THR A 1 91 ? -7.675 6.228 13.564 1.00 92.75 91 THR A CA 1
ATOM 742 C C . THR A 1 91 ? -6.391 6.163 12.738 1.00 92.75 91 THR A C 1
ATOM 744 O O . THR A 1 91 ? -5.705 7.171 12.568 1.00 92.75 91 THR A O 1
ATOM 747 N N . ALA A 1 92 ? -6.099 5.006 12.140 1.00 94.19 92 ALA A N 1
ATOM 748 C CA . ALA A 1 92 ? -4.936 4.818 11.279 1.00 94.19 92 ALA A CA 1
ATOM 749 C C . ALA A 1 92 ? -4.912 5.794 10.106 1.00 94.19 92 ALA A C 1
ATOM 751 O O . ALA A 1 92 ? -3.896 6.446 9.865 1.00 94.19 92 ALA A O 1
ATOM 752 N N . ARG A 1 93 ? -6.044 5.939 9.411 1.00 94.75 93 ARG A N 1
ATOM 753 C CA . ARG A 1 93 ? -6.186 6.883 8.307 1.00 94.75 93 ARG A CA 1
ATOM 754 C C . ARG A 1 93 ? -5.963 8.319 8.756 1.00 94.75 93 ARG A C 1
ATOM 756 O O . ARG A 1 93 ? -5.238 9.035 8.073 1.00 94.75 93 ARG A O 1
ATOM 763 N N . PHE A 1 94 ? -6.556 8.737 9.873 1.00 94.25 94 PHE A N 1
ATOM 764 C CA . PHE A 1 94 ? -6.397 10.098 10.382 1.00 94.25 94 PHE A CA 1
ATOM 765 C C . PHE A 1 94 ? -4.921 10.428 10.600 1.00 94.25 94 PHE A C 1
ATOM 767 O O . PHE A 1 94 ? -4.430 11.409 10.046 1.00 94.25 94 PHE A O 1
ATOM 774 N N . PHE A 1 95 ? -4.198 9.573 11.329 1.00 94.12 95 PHE A N 1
ATOM 775 C CA . PHE A 1 95 ? -2.778 9.792 11.587 1.00 94.12 95 PHE A CA 1
ATOM 776 C C . PHE A 1 95 ? -1.936 9.693 10.315 1.00 94.12 95 PHE A C 1
ATOM 778 O O . PHE A 1 95 ? -1.086 10.547 10.104 1.00 94.12 95 PHE A O 1
ATOM 785 N N . ALA A 1 96 ? -2.210 8.748 9.412 1.00 94.81 96 ALA A N 1
ATOM 786 C CA . ALA A 1 96 ? -1.492 8.664 8.141 1.00 94.81 96 ALA A CA 1
ATOM 787 C C . ALA A 1 96 ? -1.689 9.922 7.275 1.00 94.81 96 ALA A C 1
ATOM 789 O O . ALA A 1 96 ? -0.728 10.460 6.723 1.00 94.81 96 ALA A O 1
ATOM 790 N N . VAL A 1 97 ? -2.923 10.431 7.187 1.00 93.25 97 VAL A N 1
ATOM 791 C CA . VAL A 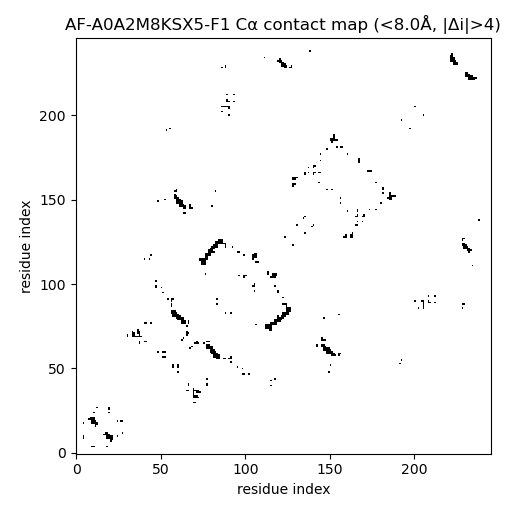1 97 ? -3.244 11.674 6.471 1.00 93.25 97 VAL A CA 1
ATOM 792 C C . VAL A 1 97 ? -2.578 12.872 7.143 1.00 93.25 97 VAL A C 1
ATOM 794 O O . VAL A 1 97 ? -2.006 13.709 6.446 1.00 93.25 97 VAL A O 1
ATOM 797 N N . LEU A 1 98 ? -2.637 12.952 8.475 1.00 93.12 98 LEU A N 1
ATOM 798 C CA . LEU A 1 98 ? -2.030 14.025 9.255 1.00 93.12 98 LEU A CA 1
ATOM 799 C C . LEU A 1 98 ? -0.512 14.043 9.068 1.00 93.12 98 LEU A C 1
ATOM 801 O O . LEU A 1 98 ? 0.038 15.090 8.746 1.00 93.12 98 LEU A O 1
ATOM 805 N N . THR A 1 99 ? 0.160 12.896 9.183 1.00 94.00 99 THR A N 1
ATOM 806 C CA . THR A 1 99 ? 1.606 12.786 8.955 1.00 94.00 99 THR A CA 1
ATOM 807 C C . THR A 1 99 ? 1.965 13.204 7.529 1.00 94.00 99 THR A C 1
ATOM 809 O O . THR A 1 99 ? 2.869 14.015 7.346 1.00 94.00 99 THR A O 1
ATOM 812 N N . ALA A 1 100 ? 1.231 12.740 6.511 1.00 93.19 100 ALA A N 1
ATOM 813 C CA . ALA A 1 100 ? 1.482 13.147 5.126 1.00 93.19 100 ALA A CA 1
ATOM 814 C C . ALA A 1 100 ? 1.271 14.659 4.915 1.00 93.19 100 ALA A C 1
ATOM 816 O O . ALA A 1 100 ? 1.991 15.290 4.138 1.00 93.19 100 ALA A O 1
ATOM 817 N N . TRP A 1 101 ? 0.277 15.244 5.591 1.00 91.44 101 TRP A N 1
ATOM 818 C CA . TRP A 1 101 ? -0.025 16.673 5.522 1.00 91.44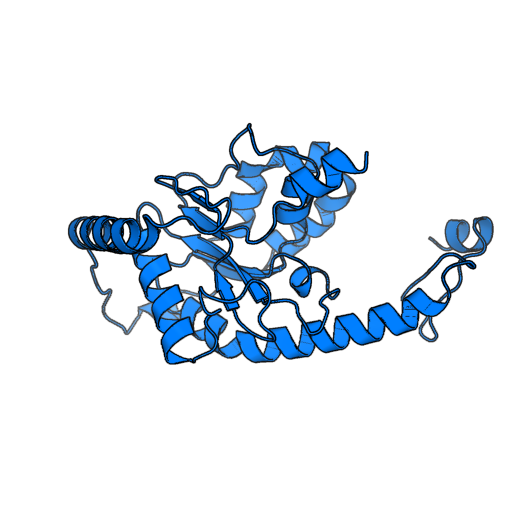 101 TRP A CA 1
ATOM 819 C C . TRP A 1 101 ? 1.046 17.525 6.210 1.00 91.44 101 TRP A C 1
ATOM 821 O O . TRP A 1 101 ? 1.525 18.481 5.605 1.00 91.44 101 TRP A O 1
ATOM 831 N N . VAL A 1 102 ? 1.483 17.144 7.417 1.00 92.38 102 VAL A N 1
ATOM 832 C CA . VAL A 1 102 ? 2.563 17.821 8.161 1.00 92.38 102 VAL A CA 1
ATOM 833 C C . VAL A 1 102 ? 3.867 17.809 7.365 1.00 92.38 102 VAL A C 1
ATOM 835 O O . VAL A 1 102 ? 4.542 18.830 7.271 1.00 92.38 102 VAL A O 1
ATOM 838 N N . LEU A 1 103 ? 4.187 16.685 6.718 1.00 91.62 103 LEU A N 1
ATOM 839 C CA . LEU A 1 103 ? 5.361 16.570 5.850 1.00 91.62 103 LEU A CA 1
ATOM 840 C C . LEU A 1 103 ? 5.198 17.271 4.492 1.00 91.62 103 LEU A C 1
ATOM 842 O O . LEU A 1 103 ? 6.134 17.270 3.699 1.00 91.62 103 LEU A O 1
ATOM 846 N N . ARG A 1 104 ? 4.025 17.849 4.197 1.00 89.00 104 ARG A N 1
ATOM 847 C CA . ARG A 1 104 ? 3.691 18.506 2.918 1.00 89.00 104 ARG A CA 1
ATOM 848 C C . ARG A 1 104 ? 3.875 17.620 1.680 1.00 89.00 104 ARG A C 1
ATOM 850 O O . ARG A 1 104 ? 3.994 18.121 0.569 1.00 89.00 104 ARG A O 1
ATOM 857 N N . ILE A 1 105 ? 3.837 16.304 1.862 1.00 87.94 105 ILE A N 1
ATOM 858 C CA . ILE A 1 105 ? 3.909 15.312 0.778 1.00 87.94 105 ILE A CA 1
ATOM 859 C C . ILE A 1 105 ? 2.531 14.765 0.414 1.00 87.94 105 ILE A C 1
ATOM 861 O O . ILE A 1 105 ? 2.401 13.947 -0.491 1.00 87.94 105 ILE A O 1
ATOM 865 N N . LYS A 1 106 ? 1.481 15.168 1.135 1.00 82.31 106 LYS A N 1
ATOM 866 C CA . LYS A 1 106 ? 0.121 14.726 0.849 1.00 82.31 106 LYS A CA 1
ATOM 867 C C . LYS A 1 106 ? -0.325 15.232 -0.521 1.00 82.31 106 LYS A C 1
ATOM 869 O O . LYS A 1 106 ? -0.343 16.437 -0.765 1.00 82.31 106 LYS A O 1
ATOM 874 N N . ARG A 1 107 ? -0.839 14.319 -1.346 1.00 72.69 107 ARG A N 1
ATOM 875 C CA . ARG A 1 107 ? -1.519 14.665 -2.596 1.00 72.69 107 ARG A CA 1
ATOM 876 C C . ARG A 1 107 ? -2.657 15.684 -2.367 1.00 72.69 107 ARG A C 1
ATOM 878 O O . ARG A 1 107 ? -3.575 15.415 -1.566 1.00 72.69 107 ARG A O 1
ATOM 885 N N . PRO A 1 108 ? -2.626 16.859 -3.030 1.00 69.06 108 PRO A N 1
ATOM 886 C CA . PRO A 1 108 ? -3.722 17.819 -2.987 1.00 69.06 108 PRO A CA 1
ATOM 887 C C . PRO A 1 108 ? -4.987 17.232 -3.615 1.00 69.06 108 PRO A C 1
ATOM 889 O O . PRO A 1 108 ? -4.937 16.530 -4.620 1.00 69.06 108 PRO A O 1
ATOM 892 N N . ARG A 1 109 ? -6.154 17.559 -3.052 1.00 62.84 109 ARG A N 1
ATOM 893 C CA . ARG A 1 109 ? -7.445 17.035 -3.539 1.00 62.84 109 ARG A CA 1
ATOM 894 C C . ARG A 1 109 ? -7.913 17.683 -4.853 1.00 62.84 109 ARG A C 1
ATOM 896 O O . ARG A 1 109 ? -8.923 17.267 -5.416 1.00 62.84 109 ARG A O 1
ATOM 903 N N . SER A 1 110 ? -7.244 18.745 -5.302 1.00 60.09 110 SER A N 1
ATOM 904 C CA . SER A 1 110 ? -7.546 19.491 -6.530 1.00 60.09 110 SER A CA 1
ATOM 905 C C . SER A 1 110 ? -6.847 18.958 -7.776 1.00 60.09 110 SER A C 1
ATOM 907 O O . SER A 1 110 ? -7.167 19.435 -8.858 1.00 60.09 110 SER A O 1
A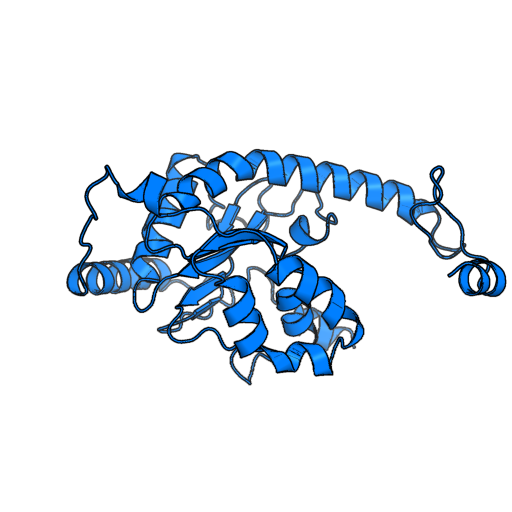TOM 909 N N . VAL A 1 111 ? -5.927 17.995 -7.647 1.00 60.47 111 VAL A N 1
ATOM 910 C CA . VAL A 1 111 ? -5.050 17.602 -8.755 1.00 60.47 111 VAL A CA 1
ATOM 911 C C . VAL A 1 111 ? -5.150 16.100 -9.043 1.00 60.47 111 VAL A C 1
ATOM 913 O O . VAL A 1 111 ? -4.984 15.258 -8.153 1.00 60.47 111 VAL A O 1
ATOM 916 N N . ASN A 1 112 ? -5.417 15.763 -10.310 1.00 53.97 112 ASN A N 1
ATOM 917 C CA . ASN A 1 112 ? -5.524 14.379 -10.795 1.00 53.97 112 ASN A CA 1
ATOM 918 C C . ASN A 1 112 ? -4.159 13.695 -10.989 1.00 53.97 112 ASN A C 1
ATOM 920 O O . ASN A 1 112 ? -4.093 12.471 -10.933 1.00 53.97 112 ASN A O 1
ATOM 924 N N . HIS A 1 113 ? -3.082 14.470 -11.110 1.00 56.44 113 HIS A N 1
ATOM 925 C CA . HIS A 1 113 ? -1.705 13.981 -11.134 1.00 56.44 113 HIS A CA 1
ATOM 926 C C . HIS A 1 113 ? -0.830 14.948 -10.349 1.00 56.44 113 HIS A C 1
ATOM 928 O O . HIS A 1 113 ? -0.795 16.137 -10.658 1.00 56.44 113 HIS A O 1
ATOM 934 N N . SER A 1 114 ? -0.144 14.467 -9.321 1.00 58.84 114 SER A N 1
ATOM 935 C CA . SER A 1 114 ? 0.789 15.295 -8.564 1.00 58.84 114 SER A CA 1
ATOM 936 C C . SER A 1 114 ? 2.113 14.578 -8.427 1.00 58.84 114 SER A C 1
ATOM 938 O O . SER A 1 114 ? 2.200 13.466 -7.912 1.00 58.84 114 SER A O 1
ATOM 940 N N . THR A 1 115 ? 3.153 15.256 -8.895 1.00 69.44 115 THR A N 1
ATOM 941 C CA . THR A 1 115 ? 4.520 14.765 -8.849 1.00 69.44 115 THR A CA 1
ATOM 942 C C . THR A 1 115 ? 4.949 14.586 -7.398 1.00 69.44 115 THR A C 1
ATOM 944 O O . THR A 1 115 ? 4.875 15.523 -6.603 1.00 69.44 115 THR A O 1
ATOM 947 N N . ASP A 1 116 ? 5.434 13.391 -7.072 1.00 70.75 116 ASP A N 1
ATOM 948 C CA . ASP A 1 116 ? 6.133 13.084 -5.815 1.00 70.75 116 ASP A CA 1
ATOM 949 C C . ASP A 1 116 ? 5.296 13.222 -4.539 1.00 70.75 116 ASP A C 1
ATOM 951 O O . ASP A 1 116 ? 5.831 13.387 -3.442 1.00 70.75 116 ASP A O 1
ATOM 955 N N . THR A 1 117 ? 3.978 13.117 -4.667 1.00 82.94 117 THR A N 1
ATOM 956 C CA . THR A 1 117 ? 3.074 13.106 -3.518 1.00 82.94 117 THR A CA 1
ATOM 957 C C . THR A 1 117 ? 2.708 11.692 -3.098 1.00 82.94 117 THR A C 1
ATOM 959 O O . THR A 1 117 ? 2.583 10.805 -3.935 1.00 82.94 117 THR A O 1
ATOM 962 N N . VAL A 1 118 ? 2.435 11.503 -1.813 1.00 87.69 118 VAL A N 1
ATOM 963 C CA . VAL A 1 118 ? 1.887 10.265 -1.265 1.00 87.69 118 VAL A CA 1
ATOM 964 C C . VAL A 1 118 ? 0.367 10.241 -1.413 1.00 87.69 118 VAL A C 1
ATOM 966 O O . VAL A 1 118 ? -0.333 11.163 -0.968 1.00 87.69 118 VAL A O 1
ATOM 969 N N . CYS A 1 119 ? -0.131 9.149 -1.992 1.00 87.19 119 CYS A N 1
ATOM 970 C CA . CYS A 1 119 ? -1.537 8.788 -2.041 1.00 87.19 119 CYS A CA 1
ATOM 971 C C . CYS A 1 119 ? -1.794 7.598 -1.112 1.00 87.19 119 CYS A C 1
ATOM 973 O O . CYS A 1 119 ? -1.200 6.530 -1.237 1.00 87.19 119 CYS A O 1
ATOM 975 N N . LEU A 1 120 ? -2.696 7.782 -0.152 1.00 89.50 120 LEU A N 1
ATOM 976 C CA . LEU A 1 120 ? -3.137 6.717 0.745 1.00 89.50 120 LEU A CA 1
ATOM 977 C C . LEU A 1 120 ? -4.267 5.946 0.058 1.00 89.50 120 LEU A C 1
ATOM 979 O O . LEU A 1 120 ? -5.442 6.173 0.357 1.00 89.50 120 LEU A O 1
ATOM 983 N N . ASN A 1 121 ? -3.879 5.120 -0.913 1.00 89.12 121 ASN A N 1
ATOM 984 C CA . ASN A 1 121 ? -4.761 4.486 -1.888 1.00 89.12 121 ASN A CA 1
ATOM 985 C C . ASN A 1 121 ? -5.695 3.457 -1.232 1.00 89.12 121 ASN A C 1
ATOM 987 O O . ASN A 1 121 ? -6.906 3.472 -1.457 1.00 89.12 121 ASN A O 1
ATOM 991 N N . LEU A 1 122 ? -5.156 2.587 -0.373 1.00 93.69 122 LEU A N 1
ATOM 992 C CA . LEU A 1 122 ? -5.907 1.455 0.171 1.00 93.69 122 LEU A CA 1
ATOM 993 C C . LEU A 1 122 ? -5.726 1.310 1.677 1.00 93.69 122 LEU A C 1
ATOM 995 O O . LEU A 1 122 ? -4.606 1.335 2.185 1.00 93.69 122 LEU A O 1
ATOM 999 N N . PHE A 1 123 ? -6.845 1.116 2.377 1.00 96.62 123 PHE A N 1
ATOM 1000 C CA . PHE A 1 123 ? -6.864 0.721 3.784 1.00 96.62 123 PHE A CA 1
ATOM 1001 C C . PHE A 1 123 ? -7.675 -0.553 3.954 1.00 96.62 123 PHE A C 1
ATOM 1003 O O . PHE A 1 123 ? -8.819 -0.618 3.502 1.00 96.62 123 PHE A O 1
ATOM 1010 N N . PHE A 1 124 ? -7.100 -1.523 4.654 1.00 97.38 124 PHE A N 1
ATOM 1011 C CA . PHE A 1 124 ? -7.764 -2.755 5.057 1.00 97.38 124 PHE A CA 1
ATOM 1012 C C . PHE A 1 124 ? -7.718 -2.891 6.571 1.00 97.38 124 PHE A C 1
ATOM 1014 O O . PHE A 1 124 ? -6.667 -2.761 7.195 1.00 97.38 124 PHE A O 1
ATOM 1021 N N . ASP A 1 125 ? -8.871 -3.170 7.156 1.00 96.31 125 ASP A N 1
ATOM 1022 C CA . ASP A 1 125 ? -8.992 -3.542 8.552 1.00 96.31 125 ASP A CA 1
ATOM 1023 C C . ASP A 1 125 ? -8.694 -5.037 8.706 1.00 96.31 125 ASP A C 1
ATOM 1025 O O . ASP A 1 125 ? -9.193 -5.865 7.942 1.00 96.31 125 ASP A O 1
ATOM 1029 N N . GLU A 1 126 ? -7.886 -5.391 9.700 1.00 95.50 126 GLU A N 1
ATOM 1030 C CA . GLU A 1 126 ? -7.497 -6.771 9.991 1.00 95.50 126 GLU A CA 1
ATOM 1031 C C . GLU A 1 126 ? -8.693 -7.709 10.219 1.00 95.50 126 GLU A C 1
ATOM 1033 O O . GLU A 1 126 ? -8.608 -8.887 9.874 1.00 95.50 126 GLU A O 1
ATOM 1038 N N . SER A 1 127 ? -9.836 -7.196 10.698 1.00 95.00 127 SER A N 1
ATOM 1039 C CA . SER A 1 127 ? -11.067 -7.989 10.833 1.00 95.00 127 SER A CA 1
ATOM 1040 C C . SER A 1 127 ? -11.651 -8.454 9.492 1.00 95.00 127 SER A C 1
ATOM 1042 O O . SER A 1 127 ? -12.474 -9.367 9.466 1.00 95.00 127 SER A O 1
ATOM 1044 N N . ASN A 1 128 ? -11.248 -7.842 8.371 1.00 96.25 128 ASN A N 1
ATOM 1045 C CA . ASN A 1 128 ? -11.693 -8.216 7.033 1.00 96.25 128 ASN A CA 1
ATOM 1046 C C . ASN A 1 128 ? -10.653 -7.860 5.951 1.00 96.25 128 ASN A C 1
ATOM 1048 O O . ASN A 1 128 ? -10.789 -6.878 5.209 1.00 96.25 128 ASN A O 1
ATOM 1052 N N . MET A 1 129 ? -9.644 -8.722 5.830 1.00 96.06 129 MET A N 1
ATOM 1053 C CA . MET A 1 129 ? -8.558 -8.609 4.851 1.00 96.06 129 MET A CA 1
ATOM 1054 C C . MET A 1 129 ? -8.878 -9.188 3.464 1.00 96.06 129 MET A C 1
ATOM 1056 O O . MET A 1 129 ? -8.134 -8.952 2.510 1.00 96.06 129 MET A O 1
ATOM 1060 N N . ARG A 1 130 ? -9.968 -9.949 3.319 1.00 97.19 130 ARG A N 1
ATOM 1061 C CA . ARG A 1 130 ? -10.326 -10.564 2.036 1.00 97.19 130 ARG A CA 1
ATOM 1062 C C . ARG A 1 130 ? -10.858 -9.508 1.070 1.00 97.19 130 ARG A C 1
ATOM 1064 O O . ARG A 1 130 ? -11.783 -8.758 1.385 1.00 97.19 130 ARG A O 1
ATOM 1071 N N . VAL A 1 131 ? -10.299 -9.468 -0.135 1.00 96.00 131 VAL A N 1
ATOM 1072 C CA . VAL A 1 131 ? -10.803 -8.633 -1.227 1.00 96.00 131 VAL A CA 1
ATOM 1073 C C . VAL A 1 131 ? -12.244 -9.060 -1.550 1.00 96.00 131 VAL A C 1
ATOM 1075 O O . VAL A 1 131 ? -12.491 -10.258 -1.736 1.00 96.00 131 VAL A O 1
ATOM 1078 N N . PRO A 1 132 ? -13.209 -8.121 -1.636 1.00 93.56 132 PRO A N 1
ATOM 1079 C CA . PRO A 1 132 ? -14.600 -8.441 -1.931 1.00 93.56 132 PRO A CA 1
ATOM 1080 C C . PRO A 1 132 ? -14.729 -9.188 -3.256 1.00 93.56 132 PRO A C 1
ATOM 1082 O O . PRO A 1 132 ? -14.081 -8.807 -4.226 1.00 93.56 132 PRO A O 1
ATOM 1085 N N . VAL A 1 133 ? -15.614 -10.187 -3.326 1.00 92.62 133 VAL A N 1
ATOM 1086 C CA . VAL A 1 133 ? -15.806 -11.043 -4.519 1.00 92.62 133 VAL A CA 1
ATOM 1087 C C . VAL A 1 133 ? -15.998 -10.220 -5.798 1.00 92.62 133 VAL A C 1
ATOM 1089 O O . VAL A 1 133 ? -15.373 -10.493 -6.815 1.00 92.62 133 VAL A O 1
ATOM 1092 N N . VAL A 1 134 ? -16.761 -9.125 -5.723 1.00 89.81 134 VAL A N 1
ATOM 1093 C CA . VAL A 1 134 ? -17.001 -8.191 -6.845 1.00 89.81 134 VAL A CA 1
ATOM 1094 C C . VAL A 1 134 ? -15.742 -7.492 -7.383 1.00 89.81 134 VAL A C 1
ATOM 1096 O O . VAL A 1 134 ? -15.806 -6.826 -8.412 1.00 89.81 134 VAL A O 1
ATOM 1099 N N . LYS A 1 135 ? -14.621 -7.579 -6.664 1.00 90.38 135 LYS A N 1
ATOM 1100 C CA . LYS A 1 135 ? -13.314 -7.012 -7.011 1.00 90.38 135 LYS A CA 1
ATOM 1101 C C . LYS A 1 135 ? -12.238 -8.084 -7.196 1.00 90.38 135 LYS A C 1
ATOM 1103 O O . LYS A 1 135 ? -11.090 -7.728 -7.424 1.00 90.38 135 LYS A O 1
ATOM 1108 N N . GLN A 1 136 ? -12.580 -9.373 -7.151 1.00 93.75 136 GLN A N 1
ATOM 1109 C CA . GLN A 1 136 ? -11.632 -10.464 -7.394 1.00 93.75 136 GLN A CA 1
ATOM 1110 C C . GLN A 1 136 ? -11.381 -10.652 -8.894 1.00 93.75 136 GLN A C 1
ATOM 1112 O O . GLN A 1 136 ? -11.822 -11.613 -9.518 1.00 93.75 136 GLN A O 1
ATOM 1117 N N . THR A 1 137 ? -10.704 -9.678 -9.496 1.00 93.25 137 THR A N 1
ATOM 1118 C CA . THR A 1 137 ? -10.365 -9.670 -10.922 1.00 93.25 137 THR A CA 1
ATOM 1119 C C . THR A 1 137 ? -8.873 -9.884 -11.128 1.00 93.25 137 THR A C 1
ATOM 1121 O O . THR A 1 137 ? -8.081 -9.701 -10.205 1.00 93.25 137 THR A O 1
ATOM 1124 N N . LYS A 1 138 ? -8.465 -10.223 -12.359 1.00 92.94 138 LYS A N 1
ATOM 1125 C CA . LYS A 1 138 ? -7.043 -10.349 -12.733 1.00 92.94 138 LYS A CA 1
ATOM 1126 C C . LYS A 1 138 ? -6.240 -9.098 -12.369 1.00 92.94 138 LYS A C 1
ATOM 1128 O O . LYS A 1 138 ? -5.143 -9.205 -11.838 1.00 92.94 138 LYS A O 1
ATOM 1133 N N . TYR A 1 139 ? -6.821 -7.920 -12.602 1.00 90.62 139 TYR A N 1
ATOM 1134 C CA . TYR A 1 139 ? -6.197 -6.646 -12.256 1.00 90.62 139 TYR A CA 1
ATOM 1135 C C . TYR A 1 139 ? -5.940 -6.529 -10.748 1.00 90.62 139 TYR A C 1
ATOM 1137 O O . TYR A 1 139 ? -4.817 -6.263 -10.334 1.00 90.62 139 TYR A O 1
ATOM 1145 N N . VAL A 1 140 ? -6.943 -6.800 -9.908 1.00 92.69 140 VAL A N 1
ATOM 1146 C CA . VAL A 1 140 ? -6.769 -6.711 -8.450 1.00 92.69 140 VAL A CA 1
ATOM 1147 C C . VAL A 1 140 ? -5.872 -7.830 -7.913 1.00 92.69 140 VAL A C 1
ATOM 1149 O O . VAL A 1 140 ? -5.107 -7.589 -6.987 1.00 92.69 140 VAL A O 1
ATOM 1152 N N . ALA A 1 141 ? -5.897 -9.027 -8.508 1.00 94.44 141 ALA A N 1
ATOM 1153 C CA . ALA A 1 141 ? -4.943 -10.086 -8.174 1.00 94.44 141 ALA A CA 1
ATOM 1154 C C . ALA A 1 141 ? -3.500 -9.640 -8.426 1.00 94.44 141 ALA A C 1
ATOM 1156 O O . ALA A 1 141 ? -2.629 -9.866 -7.589 1.00 94.44 141 ALA A O 1
ATOM 1157 N N . HIS A 1 142 ? -3.264 -8.958 -9.548 1.00 93.00 142 HIS A N 1
ATOM 1158 C CA . HIS A 1 142 ? -1.972 -8.362 -9.841 1.00 93.00 142 HIS A CA 1
ATOM 1159 C C . HIS A 1 142 ? -1.603 -7.279 -8.817 1.00 93.00 142 HIS A C 1
ATOM 1161 O O . HIS A 1 142 ? -0.491 -7.312 -8.304 1.00 93.00 142 HIS A O 1
ATOM 1167 N N . GLU A 1 143 ? -2.529 -6.381 -8.451 1.00 92.88 143 GLU A N 1
ATOM 1168 C CA . GLU A 1 143 ? -2.301 -5.371 -7.398 1.00 92.88 143 GLU A CA 1
ATOM 1169 C C . GLU A 1 143 ? -1.927 -6.001 -6.042 1.00 92.88 143 GLU A C 1
ATOM 1171 O O . GLU A 1 143 ? -1.001 -5.537 -5.381 1.00 92.88 143 GLU A O 1
ATOM 1176 N N . VAL A 1 144 ? -2.596 -7.090 -5.646 1.00 94.62 144 VAL A N 1
ATOM 1177 C CA . VAL A 1 144 ? -2.294 -7.829 -4.407 1.00 94.62 144 VAL A CA 1
ATOM 1178 C C . VAL A 1 144 ? -0.886 -8.429 -4.442 1.00 94.62 144 VAL A C 1
ATOM 1180 O O . VAL A 1 144 ? -0.138 -8.301 -3.473 1.00 94.62 144 VAL A O 1
ATOM 1183 N N . LEU A 1 145 ? -0.520 -9.077 -5.550 1.00 94.25 145 LEU A N 1
ATOM 1184 C CA . LEU A 1 145 ? 0.750 -9.796 -5.683 1.00 94.25 145 LEU A CA 1
ATOM 1185 C C . LEU A 1 145 ? 1.950 -8.873 -5.923 1.00 94.25 145 LEU A C 1
ATOM 1187 O O . LEU A 1 145 ? 3.058 -9.199 -5.510 1.00 94.25 145 LEU A O 1
ATOM 1191 N N . GLN A 1 146 ? 1.752 -7.727 -6.576 1.00 92.88 146 GLN A N 1
ATOM 1192 C CA . GLN A 1 146 ? 2.828 -6.772 -6.858 1.00 92.88 146 GLN A CA 1
ATOM 1193 C C . GLN A 1 146 ? 3.168 -5.849 -5.691 1.00 92.88 146 GLN A C 1
ATOM 1195 O O . GLN A 1 146 ? 4.093 -5.033 -5.798 1.00 92.88 146 GLN A O 1
ATOM 1200 N N . MET A 1 147 ? 2.372 -5.888 -4.622 1.00 94.56 147 MET A N 1
ATOM 1201 C CA . MET A 1 147 ? 2.579 -5.026 -3.474 1.00 94.56 147 MET A CA 1
ATOM 1202 C C . MET A 1 147 ? 3.980 -5.267 -2.907 1.00 94.56 147 MET A C 1
ATOM 1204 O O . MET A 1 147 ? 4.338 -6.383 -2.540 1.00 94.56 147 MET A O 1
ATOM 1208 N N . LYS A 1 148 ? 4.776 -4.204 -2.791 1.00 94.19 148 LYS A N 1
ATOM 1209 C CA . LYS A 1 148 ? 6.083 -4.274 -2.129 1.00 94.19 148 LYS A CA 1
ATOM 1210 C C . LYS A 1 148 ? 5.910 -3.908 -0.663 1.00 94.19 148 LYS A C 1
ATOM 1212 O O . LYS A 1 148 ? 5.751 -2.731 -0.341 1.00 94.19 148 LYS A O 1
ATOM 1217 N N . VAL A 1 149 ? 5.931 -4.911 0.214 1.00 94.94 149 VAL A N 1
ATOM 1218 C CA . VAL A 1 149 ? 5.856 -4.718 1.669 1.00 94.94 149 VAL A CA 1
ATOM 1219 C C . VAL A 1 149 ? 7.077 -3.936 2.146 1.00 94.94 149 VAL A C 1
ATOM 1221 O O . VAL A 1 149 ? 8.212 -4.273 1.821 1.00 94.94 149 VAL A O 1
ATOM 1224 N N . LEU A 1 150 ? 6.839 -2.873 2.912 1.00 94.19 150 LEU A N 1
ATOM 1225 C CA . LEU A 1 150 ? 7.889 -2.003 3.450 1.00 94.19 150 LEU A CA 1
ATOM 1226 C C . LEU A 1 150 ? 8.160 -2.312 4.909 1.00 94.19 150 LEU A C 1
ATOM 1228 O O . LEU A 1 150 ? 9.306 -2.372 5.343 1.00 94.19 150 LEU A O 1
ATOM 1232 N N . PHE A 1 151 ? 7.083 -2.531 5.651 1.00 94.06 151 PHE A N 1
ATOM 1233 C CA . PHE A 1 151 ? 7.142 -3.169 6.944 1.00 94.06 151 PHE A CA 1
ATOM 1234 C C . PHE A 1 151 ? 5.850 -3.914 7.223 1.00 94.06 151 PHE A C 1
ATOM 1236 O O . PHE A 1 151 ? 4.782 -3.579 6.703 1.00 94.06 151 PHE A O 1
ATOM 1243 N N . GLN A 1 152 ? 5.963 -4.880 8.122 1.00 94.44 152 GLN A N 1
ATOM 1244 C CA . GLN A 1 152 ? 4.828 -5.560 8.705 1.00 94.44 152 GLN A CA 1
ATOM 1245 C C . GLN A 1 152 ? 5.045 -5.803 10.195 1.00 94.44 152 GLN A C 1
ATOM 1247 O O . GLN A 1 152 ? 6.158 -5.719 10.723 1.00 94.44 152 GLN A O 1
ATOM 1252 N N . LYS A 1 153 ? 3.931 -6.071 10.857 1.00 92.12 153 LYS A N 1
ATOM 1253 C CA . LYS A 1 153 ? 3.812 -6.491 12.239 1.00 92.12 153 LYS A CA 1
ATOM 1254 C C . LYS A 1 153 ? 2.943 -7.729 12.250 1.00 92.12 153 LYS A C 1
ATOM 1256 O O . LYS A 1 153 ? 1.988 -7.812 11.475 1.00 92.12 153 LYS A O 1
ATOM 1261 N N . ASP A 1 154 ? 3.271 -8.650 13.147 1.00 90.38 154 ASP A N 1
ATOM 1262 C CA . ASP A 1 154 ? 2.471 -9.844 13.382 1.00 90.38 154 ASP A CA 1
ATOM 1263 C C . ASP A 1 154 ? 2.164 -10.607 12.076 1.00 90.38 154 ASP A C 1
ATOM 1265 O O . ASP A 1 154 ? 1.055 -11.075 11.868 1.00 90.38 154 ASP A O 1
ATOM 1269 N N . ARG A 1 155 ? 3.106 -10.696 11.127 1.00 92.69 155 ARG A N 1
ATOM 1270 C CA . ARG A 1 155 ? 2.904 -11.405 9.847 1.00 92.69 155 ARG A CA 1
ATOM 1271 C C . ARG A 1 155 ? 1.652 -10.961 9.075 1.00 92.69 155 ARG A C 1
ATOM 1273 O O . ARG A 1 155 ? 0.990 -11.776 8.421 1.00 92.69 155 ARG A O 1
ATOM 1280 N N . ALA A 1 156 ? 1.298 -9.678 9.161 1.00 94.69 156 ALA A N 1
ATOM 1281 C CA . ALA A 1 156 ? 0.104 -9.130 8.523 1.00 94.69 156 ALA A CA 1
ATOM 1282 C C . ALA A 1 156 ? 0.062 -9.397 7.008 1.00 94.69 156 ALA A C 1
ATOM 1284 O O . ALA A 1 156 ? -1.013 -9.669 6.473 1.00 94.69 156 ALA A O 1
ATOM 1285 N N . TYR A 1 157 ? 1.211 -9.393 6.318 1.00 95.44 157 TYR A N 1
ATOM 1286 C CA . TYR A 1 157 ? 1.257 -9.724 4.892 1.00 95.44 157 TYR A CA 1
ATOM 1287 C C . TYR A 1 157 ? 0.883 -11.184 4.637 1.00 95.44 157 TYR A C 1
ATOM 1289 O O . TYR A 1 157 ? 0.063 -11.475 3.770 1.00 95.44 157 TYR A O 1
ATOM 1297 N N . SER A 1 158 ? 1.424 -12.106 5.433 1.00 94.25 158 SER A N 1
ATOM 1298 C CA . SER A 1 158 ? 1.153 -13.538 5.303 1.00 94.25 158 SER A CA 1
ATOM 1299 C C . SER A 1 158 ? -0.326 -13.848 5.512 1.00 94.25 158 SER A C 1
ATOM 1301 O O . SER A 1 158 ? -0.915 -14.595 4.732 1.00 94.25 158 SER A O 1
ATOM 1303 N N . ARG A 1 159 ? -0.967 -13.217 6.506 1.00 95.44 159 ARG A N 1
ATOM 1304 C CA . ARG A 1 159 ? -2.421 -13.332 6.701 1.00 95.44 159 ARG A CA 1
ATOM 1305 C C . ARG A 1 159 ? -3.222 -12.719 5.555 1.00 95.44 159 ARG A C 1
ATOM 1307 O O . ARG A 1 159 ? -4.252 -13.274 5.167 1.00 95.44 159 ARG A O 1
ATOM 1314 N N . PHE A 1 160 ? -2.767 -11.590 5.016 1.00 96.94 160 PHE A N 1
ATOM 1315 C CA . PHE A 1 160 ? -3.410 -10.943 3.876 1.00 96.94 160 PHE A CA 1
ATOM 1316 C C . PHE A 1 160 ? -3.371 -11.826 2.624 1.00 96.94 160 PHE A C 1
ATOM 1318 O O . PHE A 1 160 ? -4.411 -12.016 1.995 1.00 96.94 160 PHE A O 1
ATOM 1325 N N . ILE A 1 161 ? -2.217 -12.421 2.306 1.00 96.19 161 ILE A N 1
ATOM 1326 C CA . ILE A 1 161 ? -2.069 -13.358 1.185 1.00 96.19 161 ILE A CA 1
ATOM 1327 C C . ILE A 1 161 ? -2.895 -14.624 1.412 1.00 96.19 161 ILE A C 1
ATOM 1329 O O . ILE A 1 161 ? -3.632 -15.023 0.516 1.00 96.19 161 ILE A O 1
ATOM 1333 N N . ALA A 1 162 ? -2.876 -15.202 2.617 1.00 95.44 162 ALA A N 1
ATOM 1334 C CA . ALA A 1 162 ? -3.702 -16.368 2.942 1.00 95.44 162 ALA A CA 1
ATOM 1335 C C . ALA A 1 162 ? -5.209 -16.086 2.789 1.00 95.44 162 ALA A C 1
ATOM 1337 O O . ALA A 1 162 ? -5.953 -16.915 2.277 1.00 95.44 162 ALA A O 1
ATOM 1338 N N . SER A 1 163 ? -5.663 -14.884 3.163 1.00 97.06 163 SER A N 1
ATOM 1339 C CA . SER A 1 163 ? -7.064 -14.464 2.988 1.00 97.06 163 SER A CA 1
ATOM 1340 C C . SER A 1 163 ? -7.453 -14.246 1.521 1.00 97.06 163 SER A C 1
ATOM 1342 O O . SER A 1 163 ? -8.644 -14.142 1.211 1.00 97.06 163 SER A O 1
ATOM 1344 N N . ASN A 1 164 ? -6.467 -14.136 0.627 1.00 97.56 164 ASN A N 1
ATOM 1345 C CA . ASN A 1 164 ? -6.618 -13.811 -0.787 1.00 97.56 164 ASN A CA 1
ATOM 1346 C C . ASN A 1 164 ? -5.954 -14.853 -1.701 1.00 97.56 164 ASN A C 1
ATOM 1348 O O . ASN A 1 164 ? -5.520 -14.523 -2.796 1.00 97.56 164 ASN A O 1
ATOM 1352 N N . ASP A 1 165 ? -5.921 -16.114 -1.281 1.00 96.00 165 ASP A N 1
ATOM 1353 C CA . ASP A 1 165 ? -5.415 -17.267 -2.036 1.00 96.00 165 ASP A CA 1
ATOM 1354 C C . ASP A 1 165 ? -5.924 -17.378 -3.488 1.00 96.00 165 ASP A C 1
ATOM 1356 O O . ASP A 1 165 ? -5.200 -17.819 -4.382 1.00 96.00 165 ASP A O 1
ATOM 1360 N N . TRP A 1 166 ? -7.144 -16.904 -3.748 1.00 97.00 166 TRP A N 1
ATOM 1361 C CA . TRP A 1 166 ? -7.754 -16.828 -5.076 1.00 97.00 166 TRP A CA 1
ATOM 1362 C C . TRP A 1 166 ? -6.855 -16.156 -6.128 1.00 97.00 166 TRP A C 1
ATOM 1364 O O . TRP A 1 166 ? -6.969 -16.482 -7.309 1.00 97.00 166 TRP A O 1
ATOM 1374 N N . VAL A 1 167 ? -5.932 -15.264 -5.745 1.00 97.19 167 VAL A N 1
ATOM 1375 C CA . VAL A 1 167 ? -5.002 -14.616 -6.690 1.00 97.19 167 VAL A CA 1
ATOM 1376 C C . VAL A 1 167 ? -4.099 -15.618 -7.414 1.00 97.19 167 VAL A C 1
ATOM 1378 O O . VAL A 1 167 ? -3.743 -15.398 -8.574 1.00 97.19 167 VAL A O 1
ATOM 1381 N N . PHE A 1 168 ? -3.781 -16.750 -6.781 1.00 96.50 168 PHE A N 1
ATOM 1382 C CA . PHE A 1 168 ? -2.930 -17.789 -7.364 1.00 96.50 168 PHE A CA 1
ATOM 1383 C C . PHE A 1 168 ? -3.645 -18.614 -8.433 1.00 96.50 168 PHE A C 1
ATOM 1385 O O . PHE A 1 168 ? -2.981 -19.229 -9.263 1.00 96.50 168 PHE A O 1
ATOM 1392 N N . SER A 1 169 ? -4.981 -18.567 -8.486 1.00 95.81 169 SER A N 1
ATOM 1393 C CA . SER A 1 169 ? -5.730 -19.123 -9.620 1.00 95.81 169 SER A CA 1
ATOM 1394 C C . SER A 1 169 ? -5.460 -18.353 -10.920 1.00 95.81 169 SER A C 1
ATOM 1396 O O . SER A 1 169 ? -5.485 -18.935 -12.002 1.00 95.81 169 SER A O 1
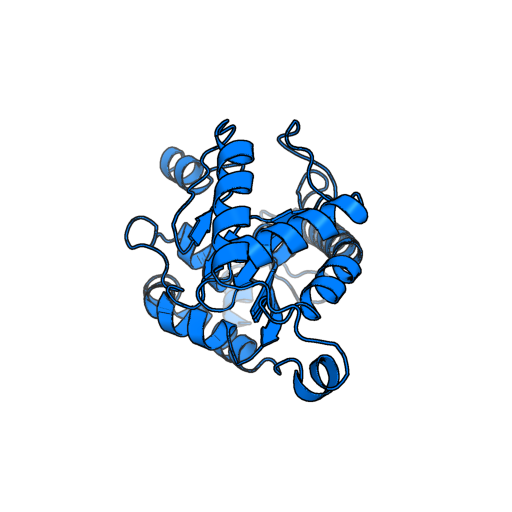ATOM 1398 N N . PHE A 1 170 ? -5.150 -17.055 -10.817 1.00 95.25 170 PHE A N 1
ATOM 1399 C CA . PHE A 1 170 ? -4.772 -16.218 -11.955 1.00 95.25 170 PHE A CA 1
ATOM 1400 C C . PHE A 1 170 ? -3.262 -16.234 -12.222 1.00 95.25 170 PHE A C 1
ATOM 1402 O O . PHE A 1 170 ? -2.855 -16.200 -13.383 1.00 95.25 170 PHE A O 1
ATOM 1409 N N . TYR A 1 171 ? -2.441 -16.285 -11.166 1.00 95.12 171 TYR A N 1
ATOM 1410 C CA . TYR A 1 171 ? -0.979 -16.173 -11.243 1.00 95.12 171 TYR A CA 1
ATOM 1411 C C . TYR A 1 171 ? -0.272 -17.268 -10.419 1.00 95.12 171 TYR A C 1
ATOM 1413 O O . TYR A 1 171 ? 0.345 -16.975 -9.391 1.00 95.12 171 TYR A O 1
ATOM 1421 N N . PRO A 1 172 ? -0.321 -18.543 -10.844 1.00 93.06 172 PRO A N 1
ATOM 1422 C CA . PRO A 1 172 ? 0.267 -19.657 -10.089 1.00 93.06 172 PRO A CA 1
ATOM 1423 C C . PRO A 1 172 ? 1.796 -19.561 -9.975 1.00 93.06 172 PRO A C 1
ATOM 1425 O O . PRO A 1 172 ? 2.395 -20.023 -9.008 1.00 93.06 172 PRO A O 1
ATOM 1428 N N . ASN A 1 173 ? 2.449 -18.901 -10.931 1.00 92.56 173 ASN A N 1
ATOM 1429 C CA . ASN A 1 173 ? 3.888 -18.638 -10.911 1.00 92.56 173 ASN A CA 1
ATOM 1430 C C . ASN A 1 173 ? 4.318 -17.636 -9.825 1.00 92.56 173 ASN A C 1
ATOM 1432 O O . ASN A 1 173 ? 5.509 -17.532 -9.541 1.00 92.56 173 ASN A O 1
ATOM 1436 N N . ALA A 1 174 ? 3.381 -16.903 -9.216 1.00 91.38 174 ALA A N 1
ATOM 1437 C CA . ALA A 1 174 ? 3.677 -15.940 -8.160 1.00 91.38 174 ALA A CA 1
ATOM 1438 C C . ALA A 1 174 ? 3.776 -16.575 -6.761 1.00 91.38 174 ALA A C 1
ATOM 1440 O O . ALA A 1 174 ? 4.180 -15.891 -5.823 1.00 91.38 174 ALA A O 1
ATOM 1441 N N . ILE A 1 175 ? 3.445 -17.866 -6.606 1.00 89.00 175 ILE A N 1
ATOM 1442 C CA . ILE A 1 175 ? 3.445 -18.554 -5.304 1.00 89.00 175 ILE A CA 1
ATOM 1443 C C . ILE A 1 175 ? 4.818 -18.441 -4.633 1.00 89.00 175 ILE A C 1
ATOM 1445 O O . ILE A 1 175 ? 4.902 -17.911 -3.530 1.00 89.00 175 ILE A O 1
ATOM 1449 N N . ALA A 1 176 ? 5.896 -18.836 -5.318 1.00 86.19 176 ALA A N 1
ATOM 1450 C CA . ALA A 1 176 ? 7.248 -18.801 -4.752 1.00 86.19 176 ALA A CA 1
ATOM 1451 C C . ALA A 1 176 ? 7.667 -17.385 -4.314 1.00 86.19 176 ALA A C 1
ATOM 1453 O O . ALA A 1 176 ? 8.101 -17.190 -3.181 1.00 86.19 176 ALA A O 1
ATOM 1454 N N . ALA A 1 177 ? 7.447 -16.386 -5.174 1.00 84.38 177 ALA A N 1
ATOM 1455 C CA . ALA A 1 177 ? 7.766 -14.991 -4.870 1.00 84.38 177 ALA A CA 1
ATOM 1456 C C . ALA A 1 177 ? 6.956 -14.456 -3.675 1.00 84.38 177 ALA A C 1
ATOM 1458 O O . ALA A 1 177 ? 7.489 -13.749 -2.820 1.00 84.38 177 ALA A O 1
ATOM 1459 N N . SER A 1 178 ? 5.675 -14.826 -3.582 1.00 82.62 178 SER A N 1
ATOM 1460 C CA . SER A 1 178 ? 4.843 -14.459 -2.435 1.00 82.62 178 SER A CA 1
ATOM 1461 C C . SER A 1 178 ? 5.348 -15.114 -1.146 1.00 82.62 178 SER A C 1
ATOM 1463 O O . SER A 1 178 ? 5.434 -14.445 -0.120 1.00 82.62 178 SER A O 1
ATOM 1465 N N . THR A 1 179 ? 5.775 -16.383 -1.198 1.00 82.56 179 THR A N 1
ATOM 1466 C CA . THR A 1 179 ? 6.343 -17.098 -0.048 1.00 82.56 179 THR A CA 1
ATOM 1467 C C . THR A 1 179 ? 7.607 -16.410 0.472 1.00 82.56 179 THR A C 1
ATOM 1469 O O . THR A 1 179 ? 7.737 -16.207 1.680 1.00 82.56 179 THR A O 1
ATOM 1472 N N . GLU A 1 180 ? 8.500 -15.964 -0.411 1.00 83.00 180 GLU A N 1
ATOM 1473 C CA . GLU A 1 180 ? 9.698 -15.210 -0.016 1.00 83.00 180 GLU A CA 1
ATOM 1474 C C . GLU A 1 180 ? 9.343 -13.912 0.724 1.00 83.00 180 GLU A C 1
ATOM 1476 O O . GLU A 1 180 ? 9.873 -13.647 1.806 1.00 83.00 180 GLU A O 1
ATOM 1481 N N . GLN A 1 181 ? 8.389 -13.133 0.203 1.00 81.62 181 GLN A N 1
ATOM 1482 C CA . GLN A 1 181 ? 7.936 -11.905 0.862 1.00 81.62 181 GLN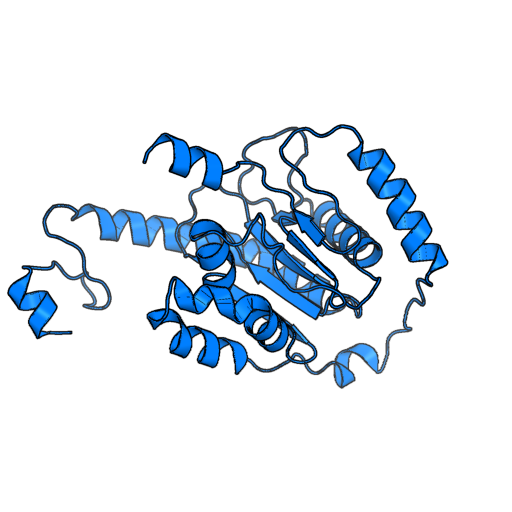 A CA 1
ATOM 1483 C C . GLN A 1 181 ? 7.233 -12.174 2.201 1.00 81.62 181 GLN A C 1
ATOM 1485 O O . GLN A 1 181 ? 7.417 -11.413 3.151 1.00 81.62 181 GLN A O 1
ATOM 1490 N N . THR A 1 182 ? 6.482 -13.274 2.335 1.00 79.56 182 THR A N 1
ATOM 1491 C CA . THR A 1 182 ? 5.890 -13.664 3.631 1.00 79.56 182 THR A CA 1
ATOM 1492 C C . THR A 1 182 ? 6.929 -14.019 4.695 1.00 79.56 182 THR A C 1
ATOM 1494 O O . THR A 1 182 ? 6.633 -13.918 5.886 1.00 79.56 182 THR A O 1
ATOM 1497 N N . GLY A 1 183 ? 8.147 -14.383 4.283 1.00 71.19 183 GLY A N 1
ATOM 1498 C CA . GLY A 1 183 ? 9.288 -14.617 5.167 1.00 71.19 183 GLY A CA 1
ATOM 1499 C C . GLY A 1 183 ? 9.986 -13.342 5.656 1.00 71.19 183 GLY A C 1
ATOM 1500 O O . GLY A 1 183 ? 10.919 -13.439 6.457 1.00 71.19 183 GLY A O 1
ATOM 1501 N N . MET A 1 184 ? 9.566 -12.149 5.208 1.00 75.19 184 MET A N 1
ATOM 1502 C CA . MET A 1 184 ? 10.120 -10.885 5.703 1.00 75.19 184 MET A CA 1
ATOM 1503 C C . MET A 1 184 ? 9.955 -10.770 7.218 1.00 75.19 184 MET A C 1
ATOM 1505 O O . MET A 1 184 ? 8.864 -10.958 7.759 1.00 75.19 184 MET A O 1
ATOM 1509 N N . LYS A 1 185 ? 11.046 -10.402 7.898 1.00 75.19 185 LYS A N 1
ATOM 1510 C CA . LYS A 1 185 ? 11.065 -10.219 9.351 1.00 75.19 185 LYS A CA 1
ATOM 1511 C C . LYS A 1 185 ? 10.056 -9.150 9.773 1.00 75.19 185 LYS A C 1
ATOM 1513 O O . LYS A 1 185 ? 10.020 -8.060 9.201 1.00 75.19 185 LYS A O 1
ATOM 1518 N N . ASP A 1 186 ? 9.274 -9.466 10.797 1.00 80.12 186 ASP A N 1
ATOM 1519 C CA . ASP A 1 186 ? 8.433 -8.489 11.478 1.00 80.12 186 ASP A CA 1
ATOM 1520 C C . ASP A 1 186 ? 9.300 -7.416 12.153 1.00 80.12 186 ASP A C 1
ATOM 1522 O O . ASP A 1 186 ? 10.411 -7.691 12.618 1.00 80.12 186 ASP A O 1
ATOM 1526 N N . ILE A 1 187 ? 8.775 -6.192 12.253 1.00 77.94 187 ILE A N 1
ATOM 1527 C CA . ILE A 1 187 ? 9.360 -5.193 13.154 1.00 77.94 187 ILE A CA 1
ATOM 1528 C C . ILE A 1 187 ? 9.126 -5.659 14.596 1.00 77.94 187 ILE A C 1
ATOM 1530 O O . ILE A 1 187 ? 7.982 -5.905 14.984 1.00 77.94 187 ILE A O 1
ATOM 1534 N N . ASP A 1 188 ? 10.188 -5.731 15.405 1.00 66.25 188 ASP A N 1
ATOM 1535 C CA . ASP A 1 188 ? 10.072 -6.064 16.827 1.00 66.25 188 ASP A CA 1
ATOM 1536 C C . ASP A 1 188 ? 9.379 -4.934 17.609 1.00 66.25 188 ASP A C 1
ATOM 1538 O O . ASP A 1 188 ? 9.975 -3.924 17.995 1.00 66.25 188 ASP A O 1
ATOM 1542 N N . ILE A 1 189 ? 8.085 -5.135 17.857 1.00 58.06 189 ILE A N 1
ATOM 1543 C CA . ILE A 1 189 ? 7.202 -4.198 18.555 1.00 58.06 189 ILE A CA 1
ATOM 1544 C C . ILE A 1 189 ? 7.629 -4.007 20.021 1.00 58.06 189 ILE A C 1
ATOM 1546 O O . ILE A 1 189 ? 7.364 -2.942 20.588 1.00 58.06 189 ILE A O 1
ATOM 1550 N N . LYS A 1 190 ? 8.307 -4.988 20.645 1.00 53.09 190 LYS A N 1
ATOM 1551 C CA . LYS A 1 190 ? 8.677 -4.913 22.070 1.00 53.09 190 LYS A CA 1
ATOM 1552 C C . LYS A 1 190 ? 9.631 -3.754 22.352 1.00 53.09 190 LYS A C 1
ATOM 1554 O O . LYS A 1 190 ? 9.489 -3.109 23.382 1.00 53.09 190 LYS A O 1
ATOM 1559 N N . SER A 1 191 ? 10.522 -3.420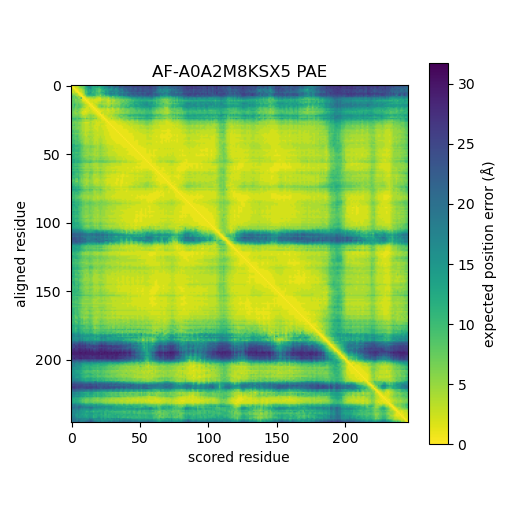 21.419 1.00 47.34 191 SER A N 1
ATOM 1560 C CA . SER A 1 191 ? 11.434 -2.273 21.557 1.00 47.34 191 SER A CA 1
ATOM 1561 C C . SER A 1 191 ? 10.751 -0.910 21.355 1.00 47.34 191 SER A C 1
ATOM 1563 O O . SER A 1 191 ? 11.157 0.083 21.955 1.00 47.34 191 SER A O 1
ATOM 1565 N N . VAL A 1 192 ? 9.681 -0.851 20.553 1.00 50.62 192 VAL A N 1
ATOM 1566 C CA . VAL A 1 192 ? 8.994 0.403 20.188 1.00 50.62 192 VAL A CA 1
ATOM 1567 C C . VAL A 1 192 ? 7.906 0.788 21.198 1.00 50.62 192 VAL A C 1
ATOM 1569 O O . VAL A 1 192 ? 7.699 1.972 21.471 1.00 50.62 192 VAL A O 1
ATOM 1572 N N . CYS A 1 193 ? 7.210 -0.197 21.774 1.00 48.16 193 CYS A N 1
ATOM 1573 C CA . CYS A 1 193 ? 6.114 0.027 22.721 1.00 48.16 193 CYS A CA 1
ATOM 1574 C C . CYS A 1 193 ? 6.541 0.027 24.199 1.00 48.16 193 CYS A C 1
ATOM 1576 O O . CYS A 1 193 ? 5.746 0.447 25.035 1.00 48.16 193 CYS A O 1
ATOM 1578 N N . ALA A 1 194 ? 7.772 -0.381 24.537 1.00 41.28 194 ALA A N 1
ATOM 1579 C CA . ALA A 1 194 ? 8.238 -0.463 25.928 1.00 41.28 194 ALA A CA 1
ATOM 1580 C C . ALA A 1 194 ? 8.386 0.892 26.654 1.00 41.28 194 ALA A C 1
ATOM 1582 O O . ALA A 1 194 ? 8.621 0.902 27.857 1.00 41.28 194 ALA A O 1
ATOM 1583 N N . GLY A 1 195 ? 8.230 2.034 25.971 1.00 43.00 195 GLY A N 1
ATOM 1584 C CA . GLY A 1 195 ? 8.440 3.351 26.592 1.00 43.00 195 GLY A CA 1
ATOM 1585 C C . GLY A 1 195 ? 7.508 4.477 26.152 1.00 43.00 195 GLY A C 1
ATOM 1586 O O . GLY A 1 195 ? 7.760 5.628 26.499 1.00 43.00 195 GLY A O 1
ATOM 1587 N N . ARG A 1 196 ? 6.449 4.215 25.375 1.00 47.38 196 ARG A N 1
ATOM 1588 C CA . ARG A 1 196 ? 5.541 5.280 24.915 1.00 47.38 196 ARG A CA 1
ATOM 1589 C C . ARG A 1 196 ? 4.097 4.889 25.151 1.00 47.38 196 ARG A C 1
ATOM 1591 O O . ARG A 1 196 ? 3.621 3.903 24.595 1.00 47.38 196 ARG A O 1
ATOM 1598 N N . GLY A 1 197 ? 3.436 5.683 25.996 1.00 44.16 197 GLY A N 1
ATOM 1599 C CA . GLY A 1 197 ? 2.042 5.521 26.380 1.00 44.16 197 GLY A CA 1
ATOM 1600 C C . GLY A 1 197 ? 1.181 5.191 25.170 1.00 44.16 197 GLY A C 1
ATOM 1601 O O . GLY A 1 197 ? 1.127 5.940 24.194 1.00 44.16 197 GLY A O 1
ATOM 1602 N N . PHE A 1 198 ? 0.534 4.032 25.236 1.00 49.00 198 PHE A N 1
ATOM 1603 C CA . PHE A 1 198 ? -0.571 3.682 24.366 1.00 49.00 198 PHE A CA 1
ATOM 1604 C C . PHE A 1 198 ? -1.562 4.840 24.434 1.00 49.00 198 PHE A C 1
ATOM 1606 O O . PHE A 1 198 ? -2.159 5.039 25.485 1.00 49.00 198 PHE A O 1
ATOM 1613 N N . ILE A 1 199 ? -1.712 5.636 23.371 1.00 52.00 199 ILE A N 1
ATOM 1614 C CA . ILE A 1 199 ? -2.844 6.561 23.300 1.00 52.00 199 ILE A CA 1
ATOM 1615 C C . ILE A 1 199 ? -4.058 5.640 23.182 1.00 52.00 199 ILE A C 1
ATOM 1617 O O . ILE A 1 199 ? -4.223 5.018 22.125 1.00 52.00 199 ILE A O 1
ATOM 1621 N N . PRO A 1 200 ? -4.897 5.497 24.224 1.00 52.94 200 PRO A N 1
ATOM 1622 C CA . PRO A 1 200 ? -6.092 4.696 24.127 1.00 52.94 200 PRO A CA 1
ATOM 1623 C C . PRO A 1 200 ? -7.093 5.557 23.371 1.00 52.94 200 PRO A C 1
ATOM 1625 O O . PRO A 1 200 ? -8.017 6.125 23.944 1.00 52.94 200 PRO A O 1
ATOM 1628 N N . PHE A 1 201 ? -6.900 5.701 22.061 1.00 61.56 201 PHE A N 1
ATOM 1629 C CA . PHE A 1 201 ? -7.982 6.160 21.217 1.00 61.56 201 PHE A CA 1
ATOM 1630 C C . PHE A 1 201 ? -9.023 5.047 21.310 1.00 61.56 201 PHE A C 1
ATOM 1632 O O . PHE A 1 201 ? -8.852 3.979 20.735 1.00 61.56 201 PHE A O 1
ATOM 1639 N N . GLY A 1 202 ? -10.012 5.198 22.188 1.00 73.69 202 GLY A N 1
ATOM 1640 C CA . GLY A 1 202 ? -11.027 4.179 22.444 1.00 73.69 202 GLY A CA 1
ATOM 1641 C C . GLY A 1 202 ? -11.922 3.959 21.224 1.00 73.69 202 GLY A C 1
ATOM 1642 O O . GLY A 1 202 ? -11.759 4.605 20.188 1.00 73.69 202 GLY A O 1
ATOM 1643 N N . GLN A 1 203 ? -12.902 3.066 21.343 1.00 79.00 203 GLN A N 1
ATOM 1644 C CA . GLN A 1 203 ? -13.923 2.890 20.300 1.00 79.00 203 GLN A CA 1
ATOM 1645 C C . GLN A 1 203 ? -14.700 4.194 20.032 1.00 79.00 203 GLN A C 1
ATOM 1647 O O . GLN A 1 203 ? -15.057 4.476 18.893 1.00 79.00 203 GLN A O 1
ATOM 1652 N N . ILE A 1 204 ? -14.877 5.034 21.059 1.00 84.31 204 ILE A N 1
ATOM 1653 C CA . ILE A 1 204 ? -15.485 6.370 20.942 1.00 84.31 204 ILE A CA 1
ATOM 1654 C C . ILE A 1 204 ? -14.667 7.267 20.005 1.00 84.31 204 ILE A C 1
ATOM 1656 O O . ILE A 1 204 ? -15.222 7.925 19.128 1.00 84.31 204 ILE A O 1
ATOM 1660 N N . GLY A 1 205 ? -13.340 7.268 20.160 1.00 85.88 205 GLY A N 1
ATOM 1661 C CA . GLY A 1 205 ? -12.446 8.049 19.310 1.00 85.88 205 GLY A CA 1
ATOM 1662 C C . GLY A 1 205 ? -12.463 7.569 17.859 1.00 85.88 205 GLY A C 1
ATOM 1663 O O . GLY A 1 205 ? -12.550 8.385 16.943 1.00 85.88 205 GLY A O 1
ATOM 1664 N N . GLU A 1 206 ? -12.456 6.250 17.646 1.00 88.44 206 GLU A N 1
ATOM 1665 C CA . GLU A 1 206 ? -12.616 5.654 16.312 1.00 88.44 206 GLU A CA 1
ATOM 1666 C C . GLU A 1 206 ? -13.934 6.102 15.659 1.00 88.44 206 GLU A C 1
ATOM 1668 O O . GLU A 1 206 ? -13.938 6.542 14.510 1.00 88.44 206 GLU A O 1
ATOM 1673 N N . TRP A 1 207 ? -15.044 6.050 16.402 1.00 87.75 207 TRP A N 1
ATOM 1674 C CA . TRP A 1 207 ? -16.352 6.496 15.922 1.00 87.75 207 TRP A CA 1
ATOM 1675 C C . TRP A 1 207 ? -16.369 7.992 15.582 1.00 87.75 207 TRP A C 1
ATOM 1677 O O . TRP A 1 207 ? -16.848 8.381 14.517 1.00 87.75 207 TRP A O 1
ATOM 1687 N N . PHE A 1 208 ? -15.795 8.838 16.435 1.00 89.62 208 PHE A N 1
ATOM 1688 C CA . PHE A 1 208 ? -15.725 10.278 16.193 1.00 89.62 208 PHE A CA 1
ATOM 1689 C C . PHE A 1 208 ? -14.913 10.605 14.930 1.00 89.62 208 PHE A C 1
ATOM 1691 O O . PHE A 1 208 ? -15.367 11.351 14.057 1.00 89.62 208 PHE A O 1
ATOM 1698 N N . LEU A 1 209 ? -13.740 9.979 14.782 1.00 91.00 209 LEU A N 1
ATOM 1699 C CA . LEU A 1 209 ? -12.903 10.118 13.590 1.00 91.00 209 LEU A CA 1
ATOM 1700 C C . LEU A 1 209 ? -13.593 9.582 12.338 1.00 91.00 209 LEU A C 1
ATOM 1702 O O . LEU A 1 209 ? -13.449 10.184 11.272 1.00 91.00 209 LEU A O 1
ATOM 1706 N N . HIS A 1 210 ? -14.346 8.488 12.454 1.00 89.38 210 HIS A N 1
ATOM 1707 C CA . HIS A 1 210 ? -15.175 7.972 11.373 1.00 89.38 210 HIS A CA 1
ATOM 1708 C C . HIS A 1 210 ? -16.187 9.025 10.908 1.00 89.38 210 HIS A C 1
ATOM 1710 O O .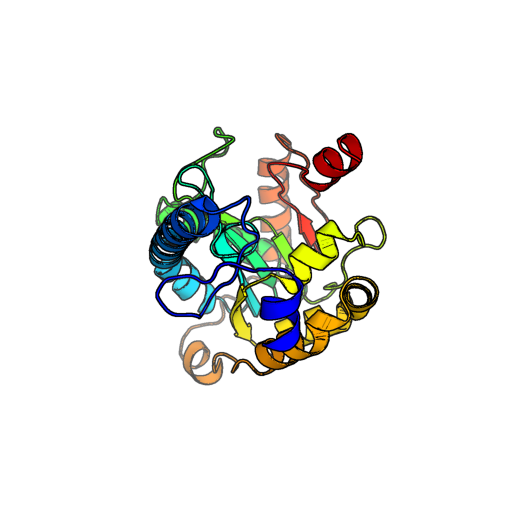 HIS A 1 210 ? -16.240 9.338 9.717 1.00 89.38 210 HIS A O 1
ATOM 1716 N N . VAL A 1 211 ? -16.954 9.612 11.832 1.00 88.81 211 VAL A N 1
ATOM 1717 C CA . VAL A 1 211 ? -17.990 10.608 11.519 1.00 88.81 211 VAL A CA 1
ATOM 1718 C C . VAL A 1 211 ? -17.390 11.833 10.828 1.00 88.81 211 VAL A C 1
ATOM 1720 O O . VAL A 1 211 ? -17.843 12.201 9.740 1.00 88.81 211 VAL A O 1
ATOM 1723 N N . ILE A 1 212 ? -16.339 12.427 11.400 1.00 90.50 212 ILE A N 1
ATOM 1724 C CA . ILE A 1 212 ? -15.696 13.624 10.837 1.00 90.50 212 ILE A CA 1
ATOM 1725 C C . ILE A 1 212 ? -15.114 13.340 9.457 1.00 90.50 212 ILE A C 1
ATOM 1727 O O . ILE A 1 212 ? -15.399 14.066 8.501 1.00 90.50 212 ILE A O 1
ATOM 1731 N N . GLN A 1 213 ? -14.318 12.276 9.322 1.00 89.75 213 GLN A N 1
ATOM 1732 C CA . GLN A 1 213 ? -13.679 11.964 8.045 1.00 89.75 213 GLN A CA 1
ATOM 1733 C C . GLN A 1 213 ? -14.719 11.657 6.970 1.00 89.75 213 GLN A C 1
ATOM 1735 O O . GLN A 1 213 ? -14.575 12.120 5.841 1.00 89.75 213 GLN A O 1
ATOM 1740 N N . ARG A 1 214 ? -15.813 10.966 7.315 1.00 86.19 214 ARG A N 1
ATOM 1741 C CA . ARG A 1 214 ? -16.930 10.750 6.391 1.00 86.19 214 ARG A CA 1
ATOM 1742 C C . ARG A 1 214 ? -17.548 12.060 5.925 1.00 86.19 214 ARG A C 1
ATOM 1744 O O . ARG A 1 214 ? -17.776 12.192 4.729 1.00 86.19 214 ARG A O 1
ATOM 1751 N N . ILE A 1 215 ? -17.780 13.028 6.814 1.00 86.44 215 ILE A N 1
ATOM 1752 C CA . ILE A 1 215 ? -18.308 14.352 6.438 1.00 86.44 215 ILE A CA 1
ATOM 1753 C C . ILE A 1 215 ? -17.349 15.061 5.475 1.00 86.44 215 ILE A C 1
ATOM 1755 O O . ILE A 1 215 ? -17.779 15.523 4.419 1.00 86.44 215 ILE A O 1
ATOM 1759 N N . ILE A 1 216 ? -16.048 15.061 5.774 1.00 84.62 216 ILE A N 1
ATOM 1760 C CA . ILE A 1 216 ? -15.005 15.635 4.904 1.00 84.62 216 ILE A CA 1
ATOM 1761 C C . ILE A 1 216 ? -14.948 14.918 3.540 1.00 84.62 216 ILE A C 1
ATOM 1763 O O . ILE A 1 216 ? -14.551 15.498 2.525 1.00 84.62 216 ILE A O 1
ATOM 1767 N N . MET A 1 217 ? -15.345 13.647 3.486 1.00 80.25 217 MET A N 1
ATOM 1768 C CA . MET A 1 217 ? -15.327 12.821 2.280 1.00 80.25 217 MET A CA 1
ATOM 1769 C C . MET A 1 217 ? -16.644 12.813 1.488 1.00 80.25 217 MET A C 1
ATOM 1771 O O . MET A 1 217 ? -16.645 12.312 0.370 1.00 80.25 217 MET A O 1
ATOM 1775 N N . LYS A 1 218 ? -17.736 13.415 1.990 1.00 67.12 218 LYS A N 1
ATOM 1776 C CA . LYS A 1 218 ? -19.067 13.410 1.340 1.00 67.12 218 LYS A CA 1
ATOM 1777 C C . LYS A 1 218 ? -19.129 14.053 -0.053 1.00 67.12 218 LYS A C 1
ATOM 1779 O O . LYS A 1 218 ? -20.143 13.899 -0.723 1.00 67.12 218 LYS A O 1
ATOM 1784 N N . LYS A 1 219 ? -18.088 14.758 -0.503 1.00 63.03 219 LYS A N 1
ATOM 1785 C CA . LYS A 1 219 ? -17.948 15.201 -1.899 1.00 63.03 219 LYS A CA 1
ATOM 1786 C C . LYS A 1 219 ? -17.030 14.221 -2.646 1.00 63.03 219 LYS A C 1
ATOM 1788 O O . LYS A 1 219 ? -15.821 14.476 -2.688 1.00 63.03 219 LYS A O 1
ATOM 1793 N N . PRO A 1 220 ? -17.555 13.104 -3.189 1.00 58.03 220 PRO A N 1
ATOM 1794 C CA . PRO A 1 220 ? -16.752 12.197 -3.999 1.00 58.03 220 PRO A CA 1
ATOM 1795 C C . PRO A 1 220 ? -16.269 12.943 -5.246 1.00 58.03 220 PRO A C 1
ATOM 1797 O O . PRO A 1 220 ? -17.057 13.590 -5.932 1.00 58.03 220 PRO A O 1
ATOM 1800 N N . ARG A 1 221 ? -14.962 12.892 -5.514 1.00 55.06 221 ARG A N 1
ATOM 1801 C CA . ARG A 1 221 ? -14.374 13.403 -6.766 1.00 55.06 221 ARG A CA 1
ATOM 1802 C C . ARG A 1 221 ? -13.972 12.281 -7.724 1.00 55.06 221 ARG A C 1
ATOM 1804 O O . ARG A 1 221 ? -13.907 12.524 -8.921 1.00 55.06 221 ARG A O 1
ATOM 1811 N N . THR A 1 222 ? -13.738 11.071 -7.211 1.00 61.12 222 THR A N 1
ATOM 1812 C CA . THR A 1 222 ? -13.359 9.876 -7.985 1.00 61.12 222 THR A CA 1
ATOM 1813 C C . THR A 1 222 ? -14.190 8.661 -7.547 1.00 61.12 222 THR A C 1
ATOM 1815 O O . THR A 1 222 ? -15.112 8.789 -6.736 1.00 61.12 222 THR A O 1
ATOM 1818 N N . LYS A 1 223 ? -13.890 7.470 -8.083 1.00 66.75 223 LYS A N 1
ATOM 1819 C CA . LYS A 1 223 ? -14.554 6.199 -7.739 1.00 66.75 223 LYS A CA 1
ATOM 1820 C C . LYS A 1 223 ? -14.074 5.644 -6.390 1.00 66.75 223 LYS A C 1
ATOM 1822 O O . LYS A 1 223 ? -13.562 4.529 -6.296 1.00 66.75 223 LYS A O 1
ATOM 1827 N N . GLU A 1 224 ? -14.237 6.434 -5.335 1.00 76.69 224 GLU A N 1
ATOM 1828 C CA . GLU A 1 224 ? -13.899 6.032 -3.972 1.00 76.69 224 GLU A CA 1
ATOM 1829 C C . GLU A 1 224 ? -14.936 5.015 -3.451 1.00 76.69 224 GLU A C 1
ATOM 1831 O O . GLU A 1 224 ? -16.142 5.267 -3.507 1.00 76.69 224 GLU A O 1
ATOM 1836 N N . ARG A 1 225 ? -14.497 3.872 -2.905 1.00 80.44 225 ARG A N 1
ATOM 1837 C CA . ARG A 1 225 ? -15.374 2.963 -2.145 1.00 80.44 225 ARG A CA 1
ATOM 1838 C C . ARG A 1 225 ? -15.036 3.042 -0.666 1.00 80.44 225 ARG A C 1
ATOM 1840 O O . ARG A 1 225 ? -13.972 2.612 -0.231 1.00 80.44 225 ARG A O 1
ATOM 1847 N N . VAL A 1 226 ? -15.976 3.574 0.107 1.00 83.50 226 VAL A N 1
ATOM 1848 C CA . VAL A 1 226 ? -15.836 3.782 1.551 1.00 83.50 226 VAL A CA 1
ATOM 1849 C C . VAL A 1 226 ? -16.665 2.732 2.285 1.00 83.50 226 VAL A C 1
ATOM 1851 O O . VAL A 1 226 ? -17.864 2.908 2.500 1.00 83.50 226 VAL A O 1
ATOM 1854 N N . GLY A 1 227 ? -16.029 1.618 2.640 1.00 84.56 227 GLY A N 1
ATOM 1855 C CA . GLY A 1 227 ? -16.624 0.555 3.444 1.00 84.56 227 GLY A CA 1
ATOM 1856 C C . GLY A 1 227 ? -16.424 0.758 4.948 1.00 84.56 227 GLY A C 1
ATOM 1857 O O . GLY A 1 227 ? -15.777 1.703 5.399 1.00 84.56 227 GLY A O 1
ATOM 1858 N N . LYS A 1 228 ? -16.984 -0.163 5.744 1.00 84.44 228 LYS A N 1
ATOM 1859 C CA . LYS A 1 228 ? -16.766 -0.203 7.203 1.00 84.44 228 LYS A CA 1
ATOM 1860 C C . LYS A 1 228 ? -15.369 -0.709 7.570 1.00 84.44 228 LYS A C 1
ATOM 1862 O O . LYS A 1 228 ? -14.797 -0.221 8.534 1.00 84.44 228 LYS A O 1
ATOM 1867 N N . THR A 1 229 ? -14.842 -1.654 6.793 1.00 91.44 229 THR A N 1
ATOM 1868 C CA . THR A 1 229 ? -13.575 -2.360 7.061 1.00 91.44 229 THR A CA 1
ATOM 1869 C C . THR A 1 229 ? -12.546 -2.199 5.947 1.00 91.44 229 THR A C 1
ATOM 1871 O O . THR A 1 229 ? -11.436 -2.697 6.063 1.00 91.44 229 THR A O 1
ATOM 1874 N N . GLN A 1 230 ? -12.915 -1.570 4.831 1.00 94.44 230 GLN A N 1
ATOM 1875 C CA . GLN A 1 230 ? -12.016 -1.363 3.702 1.00 94.44 230 GLN A CA 1
ATOM 1876 C C . GLN A 1 230 ? -12.302 -0.017 3.055 1.00 94.44 230 GLN A C 1
ATOM 1878 O O . GLN A 1 230 ? -13.468 0.351 2.871 1.00 94.44 230 GLN A O 1
ATOM 1883 N N . LEU A 1 231 ? -11.246 0.697 2.682 1.00 92.88 231 LEU A N 1
ATOM 1884 C CA . LEU A 1 231 ? -11.325 1.952 1.948 1.00 92.88 231 LEU A CA 1
ATOM 1885 C C . LEU A 1 231 ? -10.502 1.842 0.673 1.00 92.88 231 LEU A C 1
ATOM 1887 O O . LEU A 1 231 ? -9.328 1.481 0.726 1.00 92.88 231 LEU A O 1
ATOM 1891 N N . TRP A 1 232 ? -11.124 2.197 -0.446 1.00 90.81 232 TRP A N 1
ATOM 1892 C CA . TRP A 1 232 ? -10.526 2.137 -1.772 1.00 90.81 232 TRP A CA 1
ATOM 1893 C C . TRP A 1 232 ? -10.556 3.525 -2.404 1.00 90.81 232 TRP A C 1
ATOM 1895 O O . TRP A 1 232 ? -11.638 4.050 -2.679 1.00 90.81 232 TRP A O 1
ATOM 1905 N N . PHE A 1 233 ? -9.385 4.116 -2.627 1.00 85.44 233 PHE A N 1
ATOM 1906 C CA . PHE A 1 233 ? -9.209 5.466 -3.159 1.00 85.44 233 PHE A CA 1
ATOM 1907 C C . PHE A 1 233 ? -8.465 5.438 -4.488 1.00 85.44 233 PHE A C 1
ATOM 1909 O O . PHE A 1 233 ? -7.364 5.968 -4.604 1.00 85.44 233 PHE A O 1
ATOM 1916 N N . PHE A 1 234 ? -9.094 4.868 -5.512 1.00 73.38 234 PHE A N 1
ATOM 1917 C CA . PHE A 1 234 ? -8.521 4.909 -6.850 1.00 73.38 234 PHE A CA 1
ATOM 1918 C C . PHE A 1 234 ? -8.795 6.267 -7.513 1.00 73.38 234 PHE A C 1
ATOM 1920 O O . PHE A 1 234 ? -9.965 6.655 -7.651 1.00 73.38 234 PHE A O 1
ATOM 1927 N N . PRO A 1 235 ? -7.753 7.006 -7.937 1.00 63.22 235 PRO A N 1
ATOM 1928 C CA . PRO A 1 235 ? -7.941 8.191 -8.765 1.00 63.22 235 PRO A CA 1
ATOM 1929 C C . PRO A 1 235 ? -8.450 7.806 -10.161 1.00 63.22 235 PRO A C 1
ATOM 1931 O O . PRO A 1 235 ? -9.351 8.454 -10.688 1.00 63.22 235 PRO A O 1
ATOM 1934 N N . ASP A 1 236 ? -7.933 6.700 -10.700 1.00 65.50 236 ASP A N 1
ATOM 1935 C CA . ASP A 1 236 ? -8.266 6.134 -12.001 1.00 65.50 236 ASP A CA 1
ATOM 1936 C C . ASP A 1 236 ? -8.701 4.673 -11.860 1.00 65.50 236 ASP A C 1
ATOM 1938 O O . ASP A 1 236 ? -8.040 3.873 -11.202 1.00 65.50 236 ASP A O 1
ATOM 1942 N N . ASP A 1 237 ? -9.795 4.300 -12.523 1.00 69.75 237 ASP A N 1
ATOM 1943 C CA . ASP A 1 237 ? -10.247 2.908 -12.576 1.00 69.75 237 ASP A CA 1
ATOM 1944 C C . ASP A 1 237 ? -9.622 2.207 -13.783 1.00 69.75 237 ASP A C 1
ATOM 1946 O O . ASP A 1 237 ? -10.186 2.177 -14.882 1.00 69.75 237 ASP A O 1
ATOM 1950 N N . PHE A 1 238 ? -8.401 1.709 -13.589 1.00 71.06 238 PHE A N 1
ATOM 1951 C CA . PHE A 1 238 ? -7.669 0.982 -14.625 1.00 71.06 238 PHE A CA 1
ATOM 1952 C C . PHE A 1 238 ? -8.378 -0.303 -15.045 1.00 71.06 238 PHE A C 1
ATOM 1954 O O . PHE A 1 238 ? -8.272 -0.684 -16.206 1.00 71.06 238 PHE A O 1
ATOM 1961 N N . GLU A 1 239 ? -9.149 -0.929 -14.154 1.00 72.00 239 GLU A N 1
ATOM 1962 C CA . GLU A 1 239 ? -9.959 -2.099 -14.491 1.00 72.00 239 GLU A CA 1
ATOM 1963 C C . GLU A 1 239 ? -10.959 -1.754 -15.601 1.00 72.00 239 GLU A C 1
ATOM 1965 O O . GLU A 1 239 ? -11.005 -2.426 -16.631 1.00 72.00 239 GLU A O 1
ATOM 1970 N N . ASP A 1 240 ? -11.693 -0.654 -15.435 1.00 73.88 240 ASP A N 1
ATOM 1971 C CA . ASP A 1 240 ? -12.637 -0.169 -16.441 1.00 73.88 240 ASP A CA 1
ATOM 1972 C C . ASP A 1 240 ? -11.945 0.289 -17.730 1.00 73.88 240 ASP A C 1
ATOM 1974 O O . ASP A 1 240 ? -12.505 0.124 -18.813 1.00 73.88 240 ASP A O 1
ATOM 1978 N N . LYS A 1 241 ? -10.733 0.856 -17.648 1.00 75.44 241 LYS A N 1
ATOM 1979 C CA . LYS A 1 241 ? -9.950 1.204 -18.848 1.00 75.44 241 LYS A CA 1
ATOM 1980 C C . LYS A 1 241 ? -9.532 -0.054 -19.613 1.00 75.44 241 LYS A C 1
ATOM 1982 O O . LYS A 1 241 ? -9.701 -0.097 -20.825 1.00 75.44 241 LYS A O 1
ATOM 1987 N N . ILE A 1 242 ? -9.043 -1.084 -18.919 1.00 74.88 242 ILE A N 1
ATOM 1988 C CA . ILE A 1 242 ? -8.621 -2.353 -19.530 1.00 74.88 242 ILE A CA 1
ATOM 1989 C C . ILE A 1 242 ? -9.820 -3.070 -20.161 1.00 74.88 242 ILE A C 1
ATOM 1991 O O . ILE A 1 242 ? -9.720 -3.493 -21.307 1.00 74.88 242 ILE A O 1
ATOM 1995 N N . ARG A 1 243 ? -10.969 -3.130 -19.471 1.00 73.69 243 ARG A N 1
ATOM 1996 C CA . ARG A 1 243 ? -12.222 -3.716 -19.994 1.00 73.69 243 ARG A CA 1
ATOM 1997 C C . ARG A 1 243 ? -12.796 -3.008 -21.226 1.00 73.69 243 ARG A C 1
ATOM 1999 O O . ARG A 1 243 ? -13.690 -3.542 -21.859 1.00 73.69 243 ARG A O 1
ATOM 2006 N N . LYS A 1 244 ? -12.387 -1.769 -21.507 1.00 75.25 244 LYS A N 1
ATOM 2007 C CA . LYS A 1 244 ? -12.807 -1.042 -22.718 1.00 75.25 244 LYS A CA 1
ATOM 2008 C C . LYS A 1 244 ? -11.880 -1.289 -23.905 1.00 75.25 244 LYS A C 1
ATOM 2010 O O . LYS A 1 244 ? -12.261 -0.989 -25.029 1.00 75.25 244 LYS A O 1
ATOM 2015 N N . ILE A 1 245 ? -10.657 -1.746 -23.642 1.00 72.56 245 ILE A N 1
ATOM 2016 C CA . ILE A 1 245 ? -9.633 -1.999 -24.662 1.00 72.56 245 ILE A CA 1
ATOM 2017 C C . ILE A 1 245 ? -9.725 -3.440 -25.178 1.00 72.56 245 ILE A C 1
ATOM 2019 O O . ILE A 1 245 ? -9.444 -3.675 -26.351 1.00 72.56 245 ILE A O 1
ATOM 2023 N N . TYR A 1 246 ? -10.111 -4.377 -24.310 1.00 51.03 246 TYR A N 1
ATOM 2024 C CA . TYR A 1 246 ? -10.307 -5.799 -24.603 1.00 51.03 246 TYR A CA 1
ATOM 2025 C C . TYR A 1 246 ? -11.771 -6.179 -24.433 1.00 51.03 246 TYR A C 1
ATOM 2027 O O . TYR A 1 246 ? -12.254 -6.993 -25.246 1.00 51.03 246 TYR A O 1
#

Foldseek 3Di:
DVVVCVVQVWDADPVNPDTDHPVCPCVVVLLVVLLVLLVVLCVLCVVLVVVLLLQPFWFWKWWFDCSLVSNDDQQAETEIATETEALCQLVSVVVSQVSQVVSVQDDDPVDLTDGSHYDPFKYFYPVDLADDPVPLDLVVLCRLLSIGIPAGAPLSNVVSCVNHVSSCVNVVVSVVVSVVSSPDDHDPVCVSPVPDDDPCCDSVNSVVSVVVVCVVCVPPPAPWDDDSGMTGHDSDDVVVVVVVVD

Mean predicted aligned error: 7.7 Å

Solvent-accessible surface area (backbone atoms only — not comparable to full-atom values): 13774 Å² total; per-residue (Å²): 111,70,67,60,38,64,76,63,58,44,42,61,49,100,81,67,82,47,75,39,54,70,93,45,73,63,49,61,61,52,44,54,53,16,31,52,48,17,52,55,47,50,61,68,45,43,64,58,53,56,59,49,65,72,39,88,38,44,28,28,40,23,32,27,70,44,48,36,67,36,58,18,57,74,57,41,52,40,36,32,36,37,34,16,37,65,88,27,47,44,51,42,46,50,53,54,51,47,53,31,48,76,70,69,32,42,56,61,94,89,54,98,63,44,64,71,16,45,38,81,29,36,40,30,12,60,82,48,54,50,74,54,76,97,58,73,42,72,66,48,34,47,52,65,69,50,40,39,75,75,50,32,30,88,54,40,60,42,55,36,48,65,54,41,54,72,37,42,80,78,40,62,84,46,52,67,61,49,53,57,60,51,65,55,76,54,60,71,57,70,78,67,56,73,82,50,83,77,78,77,71,44,73,66,48,30,51,52,44,41,53,52,52,47,62,75,48,71,72,74,87,50,75,58,46,83,57,97,43,39,37,40,50,43,84,65,66,59,64,63,54,51,65,72,76,106

Organism: NCBI:txid1974853

Sequence (246 aa):
FSKLIMDKRLITDAYGTRVTLPGYPSFFSIHNRRSKISELKKKKAAFFIHLLSYFPWIQLVGYSGSVSMDNAVEADDIDIFIITKSHRMWTARFFAVLTAWVLRIKRPRSVNHSTDTVCLNLFFDESNMRVPVVKQTKYVAHEVLQMKVLFQKDRAYSRFIASNDWVFSFYPNAIAASTEQTGMKDIDIKSVCAGRGFIPFGQIGEWFLHVIQRIIMKKPRTKERVGKTQLWFFPDDFEDKIRKIY